Protein AF-A0A920KHP4-F1 (afdb_monomer)

pLDDT: mean 86.5, std 14.29, range [37.19, 98.56]

Mean predicted aligned error: 8.28 Å

Sequence (301 aa):
MNGINIQTLKLTQKDNQPNLQPSIKHKIFLNDKNINSEISLNAHEIKDDEDYDIQRWSGSGILEHKIDNKFIDLILSAETGLDLYAIKNRPSSDTNDNKYLDRLSLGVSVLSKKDFIFNIGKHDLLMTPKVQIVSMHSTNRKNDVPNRDSSDFRIDHANLFLINQYQGRDNIQTNQRLNFGIDNDLDTDIGSFSLFFGQSQKIGGTNQNIIDTTSNRQSDFITEIQWMISKEFNLSYNALLDHHNLEENYTSLELFGEYSNFYYNLIHRSVNKNFISDNSDREEIQFSIGKKIDNWKFKLY

Radius of gyration: 22.72 Å; Cα contacts (8 Å, |Δi|>4): 744; chains: 1; bounding box: 60×51×53 Å

Structure (mmCIF, N/CA/C/O backbone):
data_AF-A0A920KHP4-F1
#
_entry.id   AF-A0A920KHP4-F1
#
loop_
_atom_site.group_PDB
_atom_site.id
_atom_site.type_symbol
_atom_site.label_atom_id
_atom_site.label_alt_id
_atom_site.label_comp_id
_atom_site.label_asym_id
_atom_site.label_entity_id
_atom_site.label_seq_id
_atom_site.pdbx_PDB_ins_code
_atom_site.Cartn_x
_atom_site.Cartn_y
_atom_site.Cartn_z
_atom_site.occupancy
_atom_site.B_iso_or_equiv
_atom_site.auth_seq_id
_atom_site.auth_comp_id
_atom_site.auth_asym_id
_atom_site.auth_atom_id
_atom_site.pdbx_PDB_model_num
ATOM 1 N N . MET A 1 1 ? 4.207 23.821 -14.570 1.00 46.31 1 MET A N 1
ATOM 2 C CA . MET A 1 1 ? 5.618 23.479 -14.829 1.00 46.31 1 MET A CA 1
ATOM 3 C C . MET A 1 1 ? 6.339 23.807 -13.546 1.00 46.31 1 MET A C 1
ATOM 5 O O . MET A 1 1 ? 6.433 24.979 -13.211 1.00 46.31 1 MET A O 1
ATOM 9 N N . ASN A 1 2 ? 6.696 22.784 -12.777 1.00 37.19 2 ASN A N 1
ATOM 10 C CA . ASN A 1 2 ? 7.292 22.968 -11.456 1.00 37.19 2 ASN A CA 1
ATOM 11 C C . ASN A 1 2 ? 8.723 22.436 -11.509 1.00 37.19 2 ASN A C 1
ATOM 13 O O . ASN A 1 2 ? 8.977 21.436 -12.185 1.00 37.19 2 ASN A O 1
ATOM 17 N N . GLY A 1 3 ? 9.636 23.128 -10.836 1.00 41.16 3 GLY A N 1
ATOM 18 C CA . GLY A 1 3 ? 11.007 22.686 -10.637 1.00 41.16 3 GLY A CA 1
ATOM 19 C C . GLY A 1 3 ? 11.251 22.402 -9.167 1.00 41.16 3 GLY A C 1
ATOM 20 O O . GLY A 1 3 ? 10.799 23.175 -8.323 1.00 41.16 3 GLY A O 1
ATOM 21 N N . ILE A 1 4 ? 11.925 21.296 -8.866 1.00 54.28 4 ILE A N 1
ATOM 22 C CA . ILE A 1 4 ? 12.324 20.950 -7.500 1.00 54.28 4 ILE A CA 1
ATOM 23 C C . ILE A 1 4 ? 13.84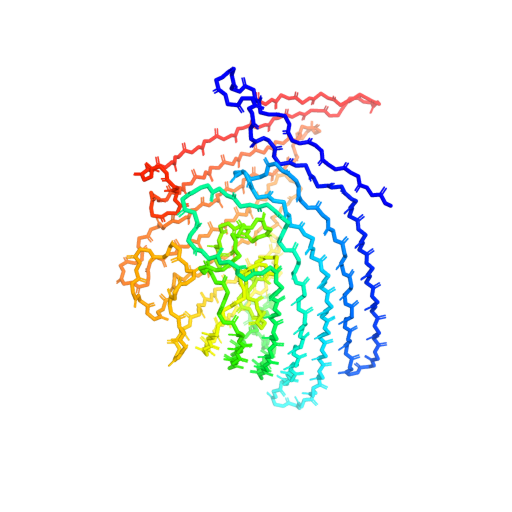0 20.795 -7.494 1.00 54.28 4 ILE A C 1
ATOM 25 O O . ILE A 1 4 ? 14.385 19.994 -8.248 1.00 54.28 4 ILE A O 1
ATOM 29 N N . ASN A 1 5 ? 14.501 21.582 -6.650 1.00 48.28 5 ASN A N 1
ATOM 30 C CA . ASN A 1 5 ? 15.924 21.466 -6.363 1.00 48.28 5 ASN A CA 1
ATOM 31 C C . ASN A 1 5 ? 16.064 20.974 -4.916 1.00 48.28 5 ASN A C 1
ATOM 33 O O . ASN A 1 5 ? 15.445 21.549 -4.015 1.00 48.28 5 ASN A O 1
ATOM 37 N N . ILE A 1 6 ? 16.814 19.892 -4.708 1.00 58.88 6 ILE A N 1
ATOM 38 C CA . ILE A 1 6 ? 17.042 19.313 -3.384 1.00 58.88 6 ILE A CA 1
ATOM 39 C C . ILE A 1 6 ? 18.440 19.711 -2.916 1.00 58.88 6 ILE A C 1
ATOM 41 O O . ILE A 1 6 ? 19.435 19.188 -3.406 1.00 58.88 6 ILE A O 1
ATOM 45 N N . GLN A 1 7 ? 18.513 20.589 -1.913 1.00 50.31 7 GLN A N 1
ATOM 46 C CA . GLN A 1 7 ? 19.776 20.946 -1.272 1.00 50.31 7 GLN A CA 1
ATOM 47 C C . GLN A 1 7 ? 19.956 20.157 0.029 1.00 50.31 7 GLN A C 1
ATOM 49 O O . GLN A 1 7 ? 19.214 20.345 0.994 1.00 50.31 7 GLN A O 1
ATOM 54 N N . THR A 1 8 ? 20.957 19.279 0.078 1.00 49.59 8 THR A N 1
ATOM 55 C CA . THR A 1 8 ? 21.304 18.539 1.298 1.00 49.59 8 THR A CA 1
ATOM 56 C C . THR A 1 8 ? 22.174 19.388 2.235 1.00 49.59 8 THR A C 1
ATOM 58 O O . THR A 1 8 ? 23.004 20.185 1.799 1.00 49.59 8 THR A O 1
ATOM 61 N N . LEU A 1 9 ? 21.994 19.217 3.552 1.00 55.94 9 LEU A N 1
ATOM 62 C CA . LEU A 1 9 ? 22.723 19.966 4.592 1.00 55.94 9 LEU A CA 1
ATOM 63 C C . LEU A 1 9 ? 24.133 19.406 4.887 1.00 55.94 9 LEU A C 1
ATOM 65 O O . LEU A 1 9 ? 24.870 19.980 5.688 1.00 55.94 9 LEU A O 1
ATOM 69 N N . LYS A 1 10 ? 24.530 18.286 4.264 1.00 50.91 10 LYS A N 1
ATOM 70 C CA . LYS A 1 10 ? 25.868 17.697 4.432 1.00 50.91 10 LYS A CA 1
ATOM 71 C C . LYS A 1 10 ? 26.894 18.476 3.604 1.00 50.91 10 LYS A C 1
ATOM 73 O O . LYS A 1 10 ? 26.872 18.447 2.378 1.00 50.91 10 LYS A O 1
ATOM 78 N N . LEU A 1 11 ? 27.836 19.124 4.291 1.00 53.06 11 LEU A N 1
ATOM 79 C CA . LEU A 1 11 ? 28.876 19.981 3.700 1.00 53.06 11 LEU A CA 1
ATOM 80 C C . LEU A 1 11 ? 29.846 19.254 2.743 1.00 53.06 11 LEU A C 1
ATOM 82 O O . LEU A 1 11 ? 30.552 19.920 1.994 1.00 53.06 11 LEU A O 1
ATOM 86 N N . THR A 1 12 ? 29.885 17.918 2.748 1.00 52.97 12 THR A N 1
ATOM 87 C CA . THR A 1 12 ? 30.839 17.091 1.985 1.00 52.97 12 THR A CA 1
ATOM 88 C C . THR A 1 12 ? 30.282 16.461 0.699 1.00 52.97 12 THR A C 1
ATOM 90 O O . THR A 1 12 ? 31.032 15.779 0.012 1.00 52.97 12 THR A O 1
ATOM 93 N N . GLN A 1 13 ? 29.004 16.667 0.348 1.00 51.94 13 GLN A N 1
ATOM 94 C CA . GLN A 1 13 ? 28.335 16.031 -0.812 1.00 51.94 13 GLN A CA 1
ATOM 95 C C . GLN A 1 13 ? 27.643 17.055 -1.730 1.00 51.94 13 GLN A C 1
ATOM 97 O O . GLN A 1 13 ? 26.504 16.864 -2.150 1.00 51.94 13 GLN A O 1
ATOM 102 N N . LYS A 1 14 ? 28.290 18.193 -1.997 1.00 50.41 14 LYS A N 1
ATOM 103 C CA . LYS A 1 14 ? 27.671 19.267 -2.789 1.00 50.41 14 LYS A CA 1
ATOM 104 C C . LYS A 1 14 ? 27.540 18.958 -4.285 1.00 50.41 14 LYS A C 1
ATOM 106 O O . LYS A 1 14 ? 26.682 19.564 -4.914 1.00 50.41 14 LYS A O 1
ATOM 111 N N . ASP A 1 15 ? 28.345 18.046 -4.828 1.00 51.97 15 ASP A N 1
ATOM 112 C CA . ASP A 1 15 ? 28.556 17.982 -6.281 1.00 51.97 15 ASP A CA 1
ATOM 113 C C . ASP A 1 15 ? 27.547 17.120 -7.065 1.00 51.97 15 ASP A C 1
ATOM 115 O O . ASP A 1 15 ? 27.462 17.286 -8.274 1.00 51.97 15 ASP A O 1
ATOM 119 N N . ASN A 1 16 ? 26.709 16.299 -6.412 1.00 59.03 16 ASN A N 1
ATOM 120 C CA . ASN A 1 16 ? 25.781 15.370 -7.094 1.00 59.03 16 ASN A CA 1
ATOM 121 C C . ASN A 1 16 ? 24.343 15.489 -6.549 1.00 59.03 16 ASN A C 1
ATOM 123 O O . ASN A 1 16 ? 23.759 14.513 -6.072 1.00 59.03 16 ASN A O 1
ATOM 127 N N . GLN A 1 17 ? 23.802 16.711 -6.505 1.00 67.62 17 GLN A N 1
ATOM 128 C CA . GLN A 1 17 ? 22.440 16.959 -6.020 1.00 67.62 17 GLN A CA 1
ATOM 129 C C . GLN A 1 17 ? 21.427 16.889 -7.174 1.00 67.62 17 GLN A C 1
ATOM 131 O O . GLN A 1 17 ? 21.503 17.718 -8.083 1.00 67.62 17 GLN A O 1
ATOM 136 N N . PRO A 1 18 ? 20.431 15.982 -7.121 1.00 73.25 18 PRO A N 1
ATOM 137 C CA . PRO A 1 18 ? 19.477 15.820 -8.204 1.00 73.25 18 PRO A CA 1
ATOM 138 C C . PRO A 1 18 ? 18.603 17.062 -8.378 1.00 73.25 18 PRO A C 1
ATOM 140 O O . PRO A 1 18 ? 18.021 17.594 -7.423 1.00 73.25 18 PRO A O 1
ATOM 143 N N . ASN A 1 19 ? 18.446 17.488 -9.627 1.00 76.38 19 ASN A N 1
ATOM 144 C CA . ASN A 1 19 ? 17.561 18.581 -10.000 1.00 76.38 19 ASN A CA 1
ATOM 145 C C . ASN A 1 19 ? 16.462 18.098 -10.956 1.00 76.38 19 ASN A C 1
ATOM 147 O O . ASN A 1 19 ? 16.749 17.680 -12.077 1.00 76.38 19 ASN A O 1
ATOM 151 N N . LEU A 1 20 ? 15.197 18.187 -10.527 1.00 78.88 20 LEU A N 1
ATOM 152 C CA . LEU A 1 20 ? 14.033 17.782 -11.320 1.00 78.88 20 LEU A CA 1
ATOM 153 C C . LEU A 1 20 ? 13.441 18.995 -12.042 1.00 78.88 20 LEU A C 1
ATOM 155 O O . LEU A 1 20 ? 12.594 19.704 -11.480 1.00 78.88 20 LEU A O 1
ATOM 159 N N . GLN A 1 21 ? 13.877 19.253 -13.277 1.00 78.62 21 GLN A N 1
ATOM 160 C CA . GLN A 1 21 ? 13.454 20.422 -14.052 1.00 78.62 21 GLN A CA 1
ATOM 161 C C . GLN A 1 21 ? 13.512 20.188 -15.571 1.00 78.62 21 GLN A C 1
ATOM 163 O O . GLN A 1 21 ? 14.606 19.993 -16.098 1.00 78.62 21 GLN A O 1
ATOM 168 N N . PRO A 1 22 ? 12.391 20.341 -16.309 1.00 81.06 22 PRO A N 1
ATOM 169 C CA . PRO A 1 22 ? 11.021 20.574 -15.831 1.00 81.06 22 PRO A CA 1
ATOM 170 C C . PRO A 1 22 ? 10.318 19.280 -15.403 1.00 81.06 22 PRO A C 1
ATOM 172 O O . PRO A 1 22 ? 10.708 18.205 -15.833 1.00 81.06 22 PRO A O 1
ATOM 175 N N . SER A 1 23 ? 9.233 19.377 -14.626 1.00 84.88 23 SER A N 1
ATOM 176 C CA . SER A 1 23 ? 8.248 18.293 -14.490 1.00 84.88 23 SER A CA 1
ATOM 177 C C . SER A 1 23 ? 6.857 18.765 -14.918 1.00 84.88 23 SER A C 1
ATOM 179 O O . SER A 1 23 ? 6.360 19.815 -14.483 1.00 84.88 23 SER A O 1
ATOM 181 N N . ILE A 1 24 ? 6.237 17.986 -15.803 1.00 88.69 24 ILE A N 1
ATOM 182 C CA . ILE A 1 24 ? 4.892 18.195 -16.335 1.00 88.69 24 ILE A CA 1
ATOM 183 C C . ILE A 1 24 ? 4.104 16.915 -16.087 1.00 88.69 24 ILE A C 1
ATOM 185 O O . ILE A 1 24 ? 4.503 15.848 -16.539 1.00 88.69 24 ILE A O 1
ATOM 189 N N . LYS A 1 25 ? 2.977 17.026 -15.384 1.00 91.00 25 LYS A N 1
ATOM 190 C CA . LYS A 1 25 ? 2.073 15.909 -15.100 1.00 91.00 25 LYS A CA 1
ATOM 191 C C . LYS A 1 25 ? 0.660 16.283 -15.519 1.00 91.00 25 LYS A C 1
ATOM 193 O O . LYS A 1 25 ? 0.214 17.399 -15.254 1.00 91.00 25 LYS A O 1
ATOM 198 N N . HIS A 1 26 ? -0.037 15.349 -16.145 1.00 93.88 26 HIS A N 1
ATOM 199 C CA . HIS A 1 26 ? -1.437 15.478 -16.515 1.00 93.88 26 HIS A CA 1
ATOM 200 C C . HIS A 1 26 ? -2.166 14.175 -16.195 1.00 93.88 26 HIS A C 1
ATOM 202 O O . HIS A 1 26 ? -1.643 13.095 -16.461 1.00 93.88 26 HIS A O 1
ATOM 208 N N . LYS A 1 27 ? -3.359 14.285 -15.612 1.00 94.75 27 LYS A N 1
ATOM 209 C CA . LYS A 1 27 ? -4.214 13.149 -15.279 1.00 94.75 27 LYS A CA 1
ATOM 210 C C . LYS A 1 27 ? -5.626 13.404 -15.775 1.00 94.75 27 LYS A C 1
ATOM 212 O O . LYS A 1 27 ? -6.145 14.505 -15.598 1.00 94.75 27 LYS A O 1
ATOM 217 N N . ILE A 1 28 ? -6.228 12.382 -16.362 1.00 95.38 28 ILE A N 1
ATOM 218 C CA . ILE A 1 28 ? -7.607 12.380 -16.840 1.00 95.38 28 ILE A CA 1
ATOM 219 C C . ILE A 1 28 ? -8.322 11.235 -16.138 1.00 95.38 28 ILE A C 1
ATOM 221 O O . ILE A 1 28 ? -7.821 10.114 -16.132 1.00 95.38 28 ILE A O 1
ATOM 225 N N . PHE A 1 29 ? -9.494 11.525 -15.584 1.00 95.44 29 PHE A N 1
ATOM 226 C CA . PHE A 1 29 ? -10.375 10.539 -14.972 1.00 95.44 29 PHE A CA 1
ATOM 227 C C . PHE A 1 29 ? -11.675 10.498 -15.763 1.00 95.44 29 PHE A C 1
ATOM 229 O O . PHE A 1 29 ? -12.286 11.543 -15.998 1.00 95.44 29 PHE A O 1
ATOM 236 N N . LEU A 1 30 ? -12.091 9.305 -16.172 1.00 94.19 30 LEU A N 1
ATOM 237 C CA . LEU A 1 30 ? -13.382 9.075 -16.806 1.00 94.19 30 LEU A CA 1
ATOM 238 C C . LEU A 1 30 ? -14.115 8.028 -15.978 1.00 94.19 30 LEU A C 1
ATOM 240 O O . LEU A 1 30 ? -13.672 6.883 -15.894 1.00 94.19 30 LEU A O 1
ATOM 244 N N . ASN A 1 31 ? -15.230 8.437 -15.385 1.00 93.25 31 ASN A N 1
ATOM 245 C CA . ASN A 1 31 ? -16.051 7.579 -14.547 1.00 93.25 31 ASN A CA 1
ATOM 246 C C . ASN A 1 31 ? -17.432 7.448 -15.185 1.00 93.25 31 ASN A C 1
ATOM 248 O O . ASN A 1 31 ? -18.098 8.447 -15.461 1.00 93.25 31 ASN A O 1
ATOM 252 N N . ASP A 1 32 ? -17.848 6.209 -15.385 1.00 91.75 32 ASP A N 1
ATOM 253 C CA . ASP A 1 32 ? -19.193 5.797 -15.763 1.00 91.75 32 ASP A CA 1
ATOM 254 C C . ASP A 1 32 ? -19.722 4.825 -14.692 1.00 91.75 32 ASP A C 1
ATOM 256 O O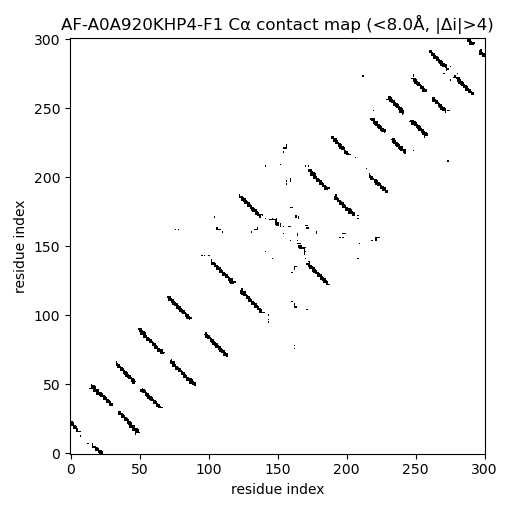 . ASP A 1 32 ? -19.001 4.436 -13.773 1.00 91.75 32 ASP A O 1
ATOM 260 N N . LYS A 1 33 ? -20.989 4.418 -14.784 1.00 89.81 33 LYS A N 1
ATOM 261 C CA . LYS A 1 33 ? -21.690 3.642 -13.752 1.00 89.81 33 LYS A CA 1
ATOM 262 C C . LYS A 1 33 ? -20.900 2.418 -13.269 1.00 89.81 33 LYS A C 1
ATOM 264 O O . LYS A 1 33 ? -20.795 2.196 -12.067 1.00 89.81 33 LYS A O 1
ATOM 269 N N . ASN A 1 34 ? -20.341 1.657 -14.209 1.00 93.12 34 ASN A N 1
ATOM 270 C CA . ASN A 1 34 ? -19.617 0.418 -13.926 1.00 93.12 34 ASN A CA 1
ATOM 271 C C . ASN A 1 34 ? -18.152 0.472 -14.368 1.00 93.12 34 ASN A C 1
ATOM 273 O O . ASN A 1 34 ? -17.423 -0.484 -14.128 1.00 93.12 34 ASN A O 1
ATOM 277 N N . ILE A 1 35 ? -17.721 1.539 -15.042 1.00 95.00 35 ILE A N 1
ATOM 278 C CA . ILE A 1 35 ? -16.386 1.628 -15.634 1.00 95.00 35 ILE A CA 1
ATOM 279 C C . ILE A 1 35 ? -15.691 2.872 -15.107 1.00 95.00 35 ILE A C 1
ATOM 281 O O . ILE A 1 35 ? -16.182 3.979 -15.293 1.00 95.00 35 ILE A O 1
ATOM 285 N N . ASN A 1 36 ? -14.520 2.686 -14.514 1.00 96.31 36 ASN A N 1
ATOM 286 C CA . ASN A 1 36 ? -13.622 3.774 -14.160 1.00 96.31 36 ASN A CA 1
ATOM 287 C C . ASN A 1 36 ? -12.369 3.671 -15.019 1.00 96.31 36 ASN A C 1
ATOM 289 O O . ASN A 1 36 ? -11.866 2.576 -15.264 1.00 96.31 36 ASN A O 1
ATOM 293 N N . SER A 1 37 ? -11.833 4.800 -15.458 1.00 96.50 37 SER A N 1
ATOM 294 C CA . SER A 1 37 ? -10.521 4.826 -16.091 1.00 96.50 37 SER A CA 1
ATOM 295 C C . SER A 1 37 ? -9.721 6.053 -15.697 1.00 96.50 37 SER A C 1
ATOM 297 O O . SER A 1 37 ? -10.257 7.151 -15.536 1.00 96.50 37 SER A O 1
ATOM 299 N N . GLU A 1 38 ? -8.418 5.849 -15.560 1.00 96.81 38 GLU A N 1
ATOM 300 C CA . GLU A 1 38 ? -7.437 6.891 -15.298 1.00 96.81 38 GLU A CA 1
ATOM 301 C C . GLU A 1 38 ? -6.374 6.847 -16.391 1.00 96.81 38 GLU A C 1
ATOM 303 O O . GLU A 1 38 ? -5.789 5.799 -16.653 1.00 96.81 38 GLU A O 1
ATOM 308 N N . ILE A 1 39 ? -6.087 7.993 -17.005 1.00 96.38 39 ILE A N 1
ATOM 309 C CA . ILE A 1 39 ? -4.952 8.164 -17.911 1.00 96.38 39 ILE A CA 1
ATOM 310 C C . ILE A 1 39 ? -4.002 9.172 -17.282 1.00 96.38 39 ILE A C 1
ATOM 312 O O . ILE A 1 39 ? -4.396 10.290 -16.954 1.00 96.38 39 ILE A O 1
ATOM 316 N N . SER A 1 40 ? -2.740 8.787 -17.141 1.00 95.69 40 SER A N 1
ATOM 317 C CA . SER A 1 40 ? -1.673 9.615 -16.591 1.00 95.69 40 SER A CA 1
ATOM 318 C C . SER A 1 40 ? -0.581 9.829 -17.632 1.00 95.69 40 SER A C 1
ATOM 320 O O . SER A 1 40 ? -0.073 8.878 -18.220 1.00 95.69 40 SER A O 1
ATOM 322 N N . LEU A 1 41 ? -0.183 11.083 -17.825 1.00 95.00 41 LEU A N 1
ATOM 323 C CA . LEU A 1 41 ? 0.963 11.482 -18.636 1.00 95.00 41 LEU A CA 1
ATOM 324 C C . LEU A 1 41 ? 1.937 12.265 -17.756 1.00 95.00 41 LEU A C 1
ATOM 326 O O . LEU A 1 41 ? 1.537 13.160 -17.009 1.00 95.00 41 LEU A O 1
ATOM 330 N N . ASN A 1 42 ? 3.220 11.942 -17.838 1.00 93.62 42 ASN A N 1
ATOM 331 C CA . ASN A 1 42 ? 4.278 12.620 -17.103 1.00 93.62 42 ASN A CA 1
ATOM 332 C C . ASN A 1 42 ? 5.502 12.783 -18.006 1.00 93.62 42 ASN A C 1
ATOM 334 O O . ASN A 1 42 ? 5.935 11.825 -18.633 1.00 93.62 42 ASN A O 1
ATOM 338 N N . ALA A 1 43 ? 6.074 13.977 -18.048 1.00 92.44 43 ALA A N 1
ATOM 339 C CA . ALA A 1 43 ? 7.350 14.238 -18.692 1.00 92.44 43 ALA A CA 1
ATOM 340 C C . ALA A 1 43 ? 8.242 14.993 -17.712 1.00 92.44 43 ALA A C 1
ATOM 342 O O . ALA A 1 43 ? 7.811 15.994 -17.126 1.00 92.44 43 ALA A O 1
ATOM 343 N N . HIS A 1 44 ? 9.471 14.521 -17.522 1.00 90.12 44 HIS A N 1
ATOM 344 C CA . HIS A 1 44 ? 10.438 15.237 -16.708 1.00 90.12 44 HIS A CA 1
ATOM 345 C C . HIS A 1 44 ? 11.891 15.005 -17.115 1.00 90.12 44 HIS A C 1
ATOM 347 O O . HIS A 1 44 ? 12.210 14.073 -17.850 1.00 90.12 44 HIS A O 1
ATOM 353 N N . GLU A 1 45 ? 12.763 15.870 -16.609 1.00 88.69 45 GLU A N 1
ATOM 354 C CA . GLU A 1 45 ? 14.214 15.738 -16.695 1.00 88.69 45 GLU A CA 1
ATOM 355 C C . GLU A 1 45 ? 14.809 15.782 -15.288 1.00 88.69 45 GLU A C 1
ATOM 357 O O . GLU A 1 45 ? 14.453 16.652 -14.491 1.00 88.69 45 GLU A O 1
ATOM 362 N N . ILE A 1 46 ? 15.684 14.823 -15.000 1.00 86.06 46 ILE A N 1
ATOM 363 C CA . ILE A 1 46 ? 16.520 14.754 -13.804 1.00 86.06 46 ILE A CA 1
ATOM 364 C C . ILE A 1 46 ? 17.951 15.036 -14.251 1.00 86.06 46 ILE A C 1
ATOM 366 O O . ILE A 1 46 ? 18.406 14.451 -15.236 1.00 86.06 46 ILE A O 1
ATOM 370 N N . LYS A 1 47 ? 18.632 15.938 -13.547 1.00 85.44 47 LYS A N 1
ATOM 371 C CA . LYS A 1 47 ? 20.040 16.275 -13.781 1.00 85.44 47 LYS A CA 1
ATOM 372 C C . LYS A 1 47 ? 20.889 16.083 -12.540 1.00 85.44 47 LYS A C 1
ATOM 374 O O . LYS A 1 47 ? 20.364 16.266 -11.440 1.00 85.44 47 LYS A O 1
ATOM 379 N N . ASP A 1 48 ? 22.174 15.815 -12.754 1.00 80.81 48 ASP A N 1
ATOM 380 C CA . ASP A 1 48 ? 23.224 15.739 -11.729 1.00 80.81 48 ASP A CA 1
ATOM 381 C C . ASP A 1 48 ? 22.902 14.746 -10.592 1.00 80.81 48 ASP A C 1
ATOM 383 O O . ASP A 1 48 ? 23.250 14.946 -9.427 1.00 80.81 48 ASP A O 1
ATOM 387 N N . ASP A 1 49 ? 22.212 13.655 -10.929 1.00 77.94 49 ASP A N 1
ATOM 388 C CA . ASP A 1 49 ? 21.729 12.664 -9.971 1.00 77.94 49 ASP A CA 1
ATOM 389 C C . ASP A 1 49 ? 22.634 11.430 -9.939 1.00 77.94 49 ASP A C 1
ATOM 391 O O . ASP A 1 49 ? 22.442 10.476 -10.699 1.00 77.94 49 ASP A O 1
ATOM 395 N N . GLU A 1 50 ? 23.654 11.466 -9.079 1.00 79.25 50 GLU A N 1
ATOM 396 C CA . GLU A 1 50 ? 24.769 10.503 -9.095 1.00 79.25 50 GLU A CA 1
ATOM 397 C C . GLU A 1 50 ? 25.430 10.421 -10.489 1.00 79.25 50 GLU A C 1
ATOM 399 O O . GLU A 1 50 ? 25.663 9.338 -11.020 1.00 79.25 50 GLU A O 1
ATOM 404 N N . ASP A 1 51 ? 25.688 11.587 -11.092 1.00 82.25 51 ASP A N 1
ATOM 405 C CA . ASP A 1 51 ? 26.243 11.777 -12.445 1.00 82.25 51 ASP A CA 1
ATOM 406 C C . ASP A 1 51 ? 25.316 11.362 -13.609 1.00 82.25 51 ASP A C 1
ATOM 408 O O . ASP A 1 51 ? 25.725 11.394 -14.776 1.00 82.25 51 ASP A O 1
ATOM 412 N N . TYR A 1 52 ? 24.062 10.992 -13.327 1.00 85.69 52 TYR A N 1
ATOM 413 C CA . TYR A 1 52 ? 23.069 10.723 -14.365 1.00 85.69 52 TYR A CA 1
ATOM 414 C C . TYR A 1 52 ? 22.294 11.982 -14.766 1.00 85.69 52 TYR A C 1
ATOM 416 O O . TYR A 1 52 ? 21.734 12.683 -13.922 1.00 85.69 52 TYR A O 1
ATOM 424 N N . ASP A 1 53 ? 22.153 12.168 -16.083 1.00 89.12 53 ASP A N 1
ATOM 425 C CA . ASP A 1 53 ? 21.198 13.105 -16.682 1.00 89.12 53 ASP A CA 1
ATOM 426 C C . ASP A 1 53 ? 20.179 12.329 -17.517 1.00 89.12 53 AS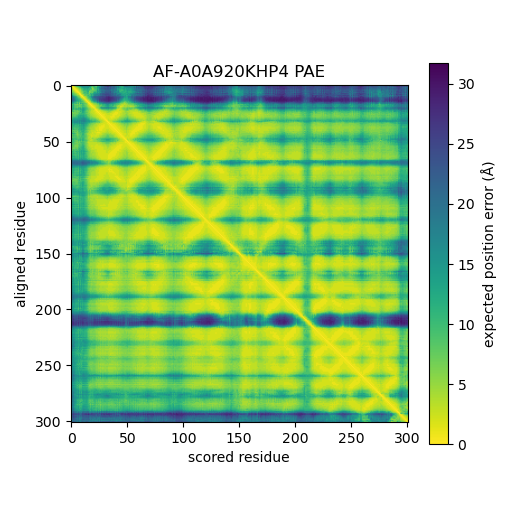P A C 1
ATOM 428 O O . ASP A 1 53 ? 20.517 11.748 -18.556 1.00 89.12 53 ASP A O 1
ATOM 432 N N . ILE A 1 54 ? 18.921 12.329 -17.079 1.00 89.81 54 ILE A N 1
ATOM 433 C CA . ILE A 1 54 ? 17.868 11.472 -17.626 1.00 89.81 54 ILE A CA 1
ATOM 434 C C . ILE A 1 54 ? 16.644 12.308 -17.970 1.00 89.81 54 ILE A C 1
ATOM 436 O O . ILE A 1 54 ? 16.094 13.021 -17.135 1.00 89.81 54 ILE A O 1
ATOM 440 N N . GLN A 1 55 ? 16.160 12.167 -19.199 1.00 92.50 55 GLN A N 1
ATOM 441 C CA . GLN A 1 55 ? 14.828 12.619 -19.587 1.00 92.50 55 GLN A CA 1
ATOM 442 C C . GLN A 1 55 ? 13.888 11.423 -19.669 1.00 92.50 55 GLN A C 1
ATOM 444 O O . GLN A 1 55 ? 14.223 10.421 -20.302 1.00 92.50 55 GLN A O 1
ATOM 449 N N . ARG A 1 56 ? 12.700 11.542 -19.072 1.00 92.25 56 ARG A N 1
ATOM 450 C CA . ARG A 1 56 ? 11.680 10.495 -19.088 1.00 92.25 56 ARG A CA 1
ATOM 451 C C . ARG A 1 56 ? 10.332 11.033 -19.537 1.00 92.25 56 ARG A C 1
ATOM 453 O O . ARG A 1 56 ? 9.830 12.016 -18.994 1.00 92.25 56 ARG A O 1
ATOM 460 N N . TRP A 1 57 ? 9.729 10.328 -20.485 1.00 94.56 57 TRP A N 1
ATOM 461 C CA . TRP A 1 57 ? 8.335 10.483 -20.882 1.00 94.56 57 TRP A CA 1
ATOM 462 C C . TRP A 1 57 ? 7.582 9.218 -20.499 1.00 94.56 57 TRP A C 1
ATOM 464 O O . TRP A 1 57 ? 7.940 8.130 -20.928 1.00 94.56 57 TRP A O 1
ATOM 474 N N . SER A 1 58 ? 6.539 9.365 -19.700 1.00 94.88 58 SER A N 1
ATOM 475 C CA . SER A 1 58 ? 5.734 8.276 -19.168 1.00 94.88 58 SER A CA 1
ATOM 476 C C . SER A 1 58 ? 4.277 8.496 -19.537 1.00 94.88 58 SER A C 1
ATOM 478 O O . SER A 1 58 ? 3.722 9.565 -19.276 1.00 94.88 58 SER A O 1
ATOM 480 N N . GLY A 1 59 ? 3.641 7.470 -20.085 1.00 96.00 59 GLY A N 1
ATOM 481 C CA . GLY A 1 59 ? 2.195 7.394 -20.227 1.00 96.00 59 GLY A CA 1
ATOM 482 C C . GLY A 1 59 ? 1.673 6.112 -19.600 1.00 96.00 59 GLY A C 1
ATOM 483 O O . GLY A 1 59 ? 2.281 5.059 -19.766 1.00 96.00 59 GLY A O 1
ATOM 484 N N . SER A 1 60 ? 0.557 6.182 -18.884 1.00 96.19 60 SER A N 1
ATOM 485 C CA . SER A 1 60 ? -0.112 5.003 -18.339 1.00 96.19 60 SER A CA 1
ATOM 486 C C . SER A 1 60 ? -1.625 5.154 -18.355 1.00 96.19 60 SER A C 1
ATOM 488 O O . SER A 1 60 ? -2.147 6.262 -18.256 1.00 96.19 60 SER A O 1
ATOM 490 N N . GLY A 1 61 ? -2.322 4.032 -18.478 1.00 96.88 61 GLY A N 1
ATOM 491 C CA . GLY A 1 61 ? -3.772 3.943 -18.436 1.00 96.88 61 GLY A CA 1
ATOM 492 C C . GLY A 1 61 ? -4.194 2.798 -17.531 1.00 96.88 61 GLY A C 1
ATOM 493 O O . GLY A 1 61 ? -3.622 1.713 -17.619 1.00 96.88 61 GLY A O 1
ATOM 494 N N . ILE A 1 62 ? -5.188 3.039 -16.686 1.00 96.94 62 ILE A N 1
ATOM 495 C CA . ILE A 1 62 ? -5.858 2.022 -15.881 1.00 96.94 62 ILE A CA 1
ATOM 496 C C . ILE A 1 62 ? -7.332 2.042 -16.263 1.00 96.94 62 ILE A C 1
ATOM 498 O O . ILE A 1 62 ? -7.930 3.110 -16.381 1.00 96.94 62 ILE A O 1
ATOM 502 N N . LEU A 1 63 ? -7.903 0.863 -16.471 1.00 97.81 63 LEU A N 1
ATOM 503 C CA . LEU A 1 63 ? -9.320 0.636 -16.708 1.00 97.81 63 LEU A CA 1
ATOM 504 C C . LEU A 1 63 ? -9.822 -0.350 -15.659 1.00 97.81 63 LEU A C 1
ATOM 506 O O . LEU A 1 63 ? -9.238 -1.417 -15.509 1.00 97.81 63 LEU A O 1
ATOM 510 N N . GLU A 1 64 ? -10.919 -0.026 -14.989 1.00 97.81 64 GLU A N 1
ATOM 511 C CA . GLU A 1 64 ? -11.607 -0.902 -14.046 1.00 97.81 64 GLU A CA 1
ATOM 512 C C . GLU A 1 64 ? -13.058 -1.078 -14.479 1.00 97.81 64 GLU A C 1
ATOM 514 O O . GLU A 1 64 ? -13.755 -0.099 -14.738 1.00 97.81 64 GLU A O 1
ATOM 519 N N . HIS A 1 65 ? -13.531 -2.318 -14.524 1.00 97.50 65 HIS A N 1
ATOM 520 C CA . HIS A 1 65 ? -14.916 -2.658 -14.809 1.00 97.50 65 HIS A CA 1
ATOM 521 C C . HIS A 1 65 ? -15.509 -3.446 -13.642 1.00 97.50 65 HIS A C 1
ATOM 523 O O . HIS A 1 65 ? -15.032 -4.528 -13.295 1.00 97.50 65 HIS A O 1
ATOM 529 N N . LYS A 1 66 ? -16.560 -2.890 -13.044 1.00 96.44 66 LYS A N 1
ATOM 530 C CA . LYS A 1 66 ? -17.308 -3.463 -11.927 1.00 96.44 66 LYS A CA 1
ATOM 531 C C . LYS A 1 66 ? -18.479 -4.281 -12.451 1.00 96.44 66 LYS A C 1
ATOM 533 O O . LYS A 1 66 ? -19.294 -3.801 -13.240 1.00 96.44 66 LYS A O 1
ATOM 538 N N . ILE A 1 67 ? -18.551 -5.524 -12.001 1.00 95.06 67 ILE A N 1
ATOM 539 C CA . ILE A 1 67 ? -19.617 -6.466 -12.312 1.00 95.06 67 ILE A CA 1
ATOM 540 C C . ILE A 1 67 ? -20.276 -6.838 -10.990 1.00 95.06 67 ILE A C 1
ATOM 542 O O . ILE A 1 67 ? -19.789 -7.699 -10.253 1.00 95.06 67 ILE A O 1
ATOM 546 N N . ASP A 1 68 ? -21.396 -6.181 -10.714 1.00 86.69 68 ASP A N 1
ATOM 547 C CA . ASP A 1 68 ? -22.180 -6.418 -9.508 1.00 86.69 68 ASP A CA 1
ATOM 548 C C . ASP A 1 68 ? -23.084 -7.639 -9.726 1.00 86.69 68 ASP A C 1
ATOM 550 O O . ASP A 1 68 ? -23.980 -7.625 -10.577 1.00 86.69 68 ASP A O 1
ATOM 554 N N . ASN A 1 69 ? -22.875 -8.707 -8.951 1.00 83.31 69 ASN A N 1
ATOM 555 C CA . ASN A 1 69 ? -23.759 -9.872 -8.929 1.00 83.31 69 ASN A CA 1
ATOM 556 C C . ASN A 1 69 ? -24.296 -10.102 -7.514 1.00 83.31 69 ASN A C 1
ATOM 558 O O . ASN A 1 69 ? -23.631 -9.857 -6.514 1.00 83.31 69 ASN A O 1
ATOM 562 N N . LYS A 1 70 ? -25.495 -10.691 -7.403 1.00 80.88 70 LYS A N 1
ATOM 563 C CA . LYS A 1 70 ? -26.144 -10.945 -6.099 1.00 80.88 70 LYS A CA 1
ATOM 564 C C . LYS A 1 70 ? -25.274 -11.740 -5.113 1.00 80.88 70 LYS A C 1
ATOM 566 O O . LYS A 1 70 ? -25.402 -11.558 -3.903 1.00 80.88 70 LYS A O 1
ATOM 571 N N . PHE A 1 71 ? -24.403 -12.609 -5.623 1.00 82.38 71 PHE A N 1
ATOM 572 C CA . PHE A 1 71 ? -23.565 -13.496 -4.817 1.00 82.38 71 PHE A CA 1
ATOM 573 C C . PHE A 1 71 ? -22.174 -12.923 -4.530 1.00 82.38 71 PHE A C 1
ATOM 575 O O . PHE A 1 71 ? -21.685 -13.103 -3.419 1.00 82.38 71 PHE A O 1
ATOM 582 N N . ILE A 1 72 ? -21.556 -12.234 -5.492 1.00 90.56 72 ILE A N 1
ATOM 583 C CA . ILE A 1 72 ? -20.175 -11.754 -5.394 1.00 90.56 72 ILE A CA 1
ATOM 584 C C . ILE A 1 72 ? -19.958 -10.563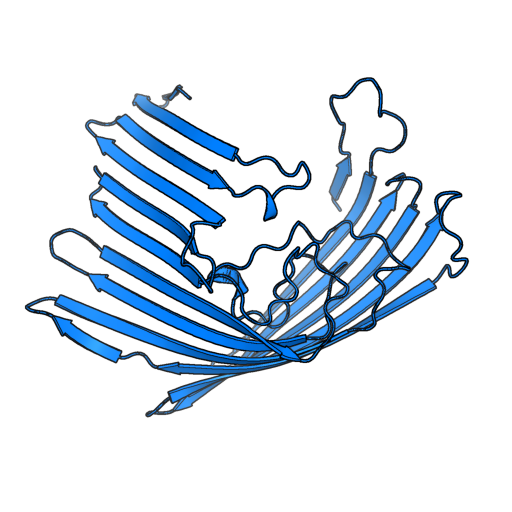 -6.326 1.00 90.56 72 ILE A C 1
ATOM 586 O O . ILE A 1 72 ? -20.435 -10.593 -7.461 1.00 90.56 72 ILE A O 1
ATOM 590 N N . ASP A 1 73 ? -19.231 -9.550 -5.872 1.00 94.81 73 ASP A N 1
ATOM 591 C CA . ASP A 1 73 ? -18.871 -8.412 -6.712 1.00 94.81 73 ASP A CA 1
ATOM 592 C C . ASP A 1 73 ? -17.496 -8.667 -7.320 1.00 94.81 73 ASP A C 1
ATOM 594 O O . ASP A 1 73 ? -16.542 -9.015 -6.614 1.00 94.81 73 ASP A O 1
ATOM 598 N N . LEU A 1 74 ? -17.395 -8.510 -8.638 1.00 97.00 74 LEU A N 1
ATOM 599 C CA . LEU A 1 74 ? -16.148 -8.689 -9.373 1.00 97.00 74 LEU A CA 1
ATOM 600 C C . LEU A 1 74 ? -15.669 -7.350 -9.924 1.00 97.00 74 LEU A C 1
ATOM 602 O O . LEU A 1 74 ? -16.437 -6.598 -10.520 1.00 97.00 74 LEU A O 1
ATOM 606 N N . ILE A 1 75 ? -14.380 -7.078 -9.771 1.00 97.44 75 ILE A N 1
ATOM 607 C CA . ILE A 1 75 ? -13.697 -5.932 -10.362 1.00 97.44 75 ILE A CA 1
ATOM 608 C C . ILE A 1 75 ? -12.623 -6.478 -11.295 1.00 97.44 75 ILE A C 1
ATOM 610 O O . ILE A 1 75 ? -11.693 -7.162 -10.862 1.00 97.44 75 ILE A O 1
ATOM 614 N N . LEU A 1 76 ? -12.785 -6.205 -12.586 1.00 98.19 76 LEU A N 1
ATOM 615 C CA . LEU A 1 76 ? -11.803 -6.520 -13.616 1.00 98.19 76 LEU A CA 1
ATOM 616 C C . LEU A 1 76 ? -10.981 -5.266 -13.879 1.00 98.19 76 LEU A C 1
ATOM 618 O O . LEU A 1 76 ? -11.550 -4.264 -14.310 1.00 98.19 76 LEU A O 1
ATOM 622 N N . SER A 1 77 ? -9.670 -5.324 -13.670 1.00 98.19 77 SER A N 1
ATOM 623 C CA . SER A 1 77 ? -8.795 -4.179 -13.921 1.00 98.19 77 SER A CA 1
ATOM 624 C C . SER A 1 77 ? -7.728 -4.517 -14.956 1.00 98.19 77 SER A C 1
ATOM 626 O O . SER A 1 77 ? -7.196 -5.628 -14.983 1.00 98.19 77 SER A O 1
ATOM 628 N N . ALA A 1 78 ? -7.407 -3.554 -15.813 1.00 98.19 78 ALA A N 1
ATOM 629 C CA . ALA A 1 78 ? -6.317 -3.624 -16.774 1.00 98.19 78 ALA A CA 1
ATOM 630 C C . ALA A 1 78 ? -5.475 -2.350 -16.679 1.00 98.19 78 ALA A C 1
ATOM 632 O O . ALA A 1 78 ? -6.008 -1.244 -16.714 1.00 98.19 78 ALA A O 1
ATOM 633 N N . GLU A 1 79 ? -4.162 -2.510 -16.577 1.00 97.31 79 GLU A N 1
ATOM 634 C CA . GLU A 1 79 ? -3.183 -1.430 -16.554 1.00 97.31 79 GLU A CA 1
ATOM 635 C C . GLU A 1 79 ? -2.245 -1.577 -17.751 1.00 97.31 79 GLU A C 1
ATOM 637 O O . GLU A 1 79 ? -1.757 -2.664 -18.061 1.00 97.31 79 GLU A O 1
ATOM 642 N N . THR A 1 80 ? -1.960 -0.471 -18.423 1.00 97.19 80 THR A N 1
ATOM 643 C CA . THR A 1 80 ? -0.919 -0.396 -19.443 1.00 97.19 80 THR A CA 1
ATOM 644 C C . THR A 1 80 ? -0.066 0.835 -19.213 1.00 97.19 80 THR A C 1
ATOM 646 O O . THR A 1 80 ? -0.542 1.860 -18.729 1.00 97.19 80 THR A O 1
ATOM 649 N N . GLY A 1 81 ? 1.196 0.776 -19.610 1.00 96.44 81 GLY A N 1
ATOM 650 C CA . GLY A 1 81 ? 2.072 1.930 -19.558 1.00 96.44 81 GLY A CA 1
ATOM 651 C C . GLY A 1 81 ? 3.281 1.800 -20.461 1.00 96.44 81 GLY A C 1
ATOM 652 O O . GLY A 1 81 ? 3.718 0.699 -20.790 1.00 96.44 81 GLY A O 1
ATOM 653 N N . LEU A 1 82 ? 3.791 2.951 -20.871 1.00 96.06 82 LEU A N 1
ATOM 654 C CA . LEU A 1 82 ? 4.977 3.100 -21.689 1.00 96.06 82 LEU A CA 1
ATOM 655 C C . LEU A 1 82 ? 5.837 4.204 -21.087 1.00 96.06 82 LEU A C 1
ATOM 657 O O . LEU A 1 82 ? 5.373 5.329 -20.902 1.00 96.06 82 LEU A O 1
ATOM 661 N N . ASP A 1 83 ? 7.090 3.879 -20.808 1.00 94.81 83 ASP A N 1
ATOM 662 C CA . ASP A 1 83 ? 8.096 4.839 -20.380 1.00 94.81 83 ASP A CA 1
ATOM 663 C C . ASP A 1 83 ? 9.217 4.888 -21.416 1.00 94.81 83 ASP A C 1
ATOM 665 O O . ASP A 1 83 ? 9.744 3.850 -21.801 1.00 94.81 83 ASP A O 1
ATOM 669 N N . LEU A 1 84 ? 9.571 6.085 -21.870 1.00 94.88 84 LEU A N 1
ATOM 670 C CA . LEU A 1 84 ? 10.646 6.348 -22.819 1.00 94.88 84 LEU A CA 1
ATOM 671 C C . LEU A 1 84 ? 11.712 7.186 -22.121 1.00 94.88 84 LEU A C 1
ATOM 673 O O . LEU A 1 84 ? 11.418 8.261 -21.593 1.00 94.88 84 LEU A O 1
ATOM 677 N N . TYR A 1 85 ? 12.941 6.693 -22.141 1.00 92.88 85 TYR A N 1
ATOM 678 C CA . TYR A 1 85 ? 14.092 7.278 -21.477 1.00 92.88 85 TYR A CA 1
ATOM 679 C C . TYR A 1 85 ? 15.116 7.742 -22.508 1.00 92.88 85 TYR A C 1
ATOM 681 O O . TYR A 1 85 ? 15.436 7.014 -23.449 1.00 92.88 85 TYR A O 1
ATOM 689 N N . ALA A 1 86 ? 15.669 8.930 -22.287 1.00 93.81 86 ALA A N 1
ATOM 690 C CA . ALA A 1 86 ? 16.871 9.407 -22.953 1.00 93.81 86 ALA A CA 1
ATOM 691 C C . ALA A 1 86 ? 17.923 9.730 -21.888 1.00 93.81 86 ALA A C 1
ATOM 693 O O . ALA A 1 86 ? 17.753 10.664 -21.102 1.00 93.81 86 ALA A O 1
ATOM 694 N N . ILE A 1 87 ? 18.995 8.941 -21.864 1.00 90.38 87 ILE A N 1
ATOM 695 C CA . ILE A 1 87 ? 20.110 9.079 -20.929 1.00 90.38 87 ILE A CA 1
ATOM 696 C C . ILE A 1 87 ? 21.213 9.861 -21.638 1.00 90.38 87 ILE A C 1
ATOM 698 O O . ILE A 1 87 ? 21.783 9.404 -22.633 1.00 90.38 87 ILE A O 1
ATOM 702 N N . LYS A 1 88 ? 21.470 11.077 -21.153 1.00 88.56 88 LYS A N 1
ATOM 703 C CA . LYS A 1 88 ? 22.450 12.000 -21.737 1.00 88.56 88 LYS A CA 1
ATOM 704 C C . LYS A 1 88 ? 23.835 11.790 -21.140 1.00 88.56 88 LYS A C 1
ATOM 706 O O . LYS A 1 88 ? 24.793 11.705 -21.904 1.00 88.56 88 LYS A O 1
ATOM 711 N N . ASN A 1 89 ? 23.900 11.665 -19.815 1.00 88.12 89 ASN A N 1
ATOM 712 C CA . ASN A 1 89 ? 25.124 11.468 -19.041 1.00 88.12 89 ASN A CA 1
ATOM 713 C C . ASN A 1 89 ? 24.973 10.276 -18.087 1.00 88.12 89 ASN A C 1
ATOM 715 O O . ASN A 1 89 ? 23.859 9.953 -17.665 1.00 88.12 89 ASN A O 1
ATOM 719 N N . ARG A 1 90 ? 26.104 9.624 -17.799 1.00 86.06 90 ARG A N 1
ATOM 720 C CA . ARG A 1 90 ? 26.249 8.463 -16.915 1.00 86.06 90 ARG A CA 1
ATOM 721 C C . ARG A 1 90 ? 27.549 8.580 -16.111 1.00 86.06 90 ARG A C 1
ATOM 723 O O . ARG A 1 90 ? 28.522 9.120 -16.651 1.00 86.06 90 ARG A O 1
ATOM 730 N N . PRO A 1 91 ? 27.615 8.015 -14.894 1.00 85.62 91 PRO A N 1
ATOM 731 C CA . PRO A 1 91 ? 28.861 7.883 -14.151 1.00 85.62 91 PRO A CA 1
ATOM 732 C C . PRO A 1 91 ? 29.839 6.960 -14.882 1.00 85.62 91 PRO A C 1
ATOM 734 O O . PRO A 1 91 ? 29.451 6.037 -15.595 1.00 85.62 91 PRO A O 1
ATOM 737 N N . SER A 1 92 ? 31.134 7.157 -14.640 1.00 83.00 92 SER A N 1
ATOM 738 C CA . SER A 1 92 ? 32.207 6.341 -15.232 1.00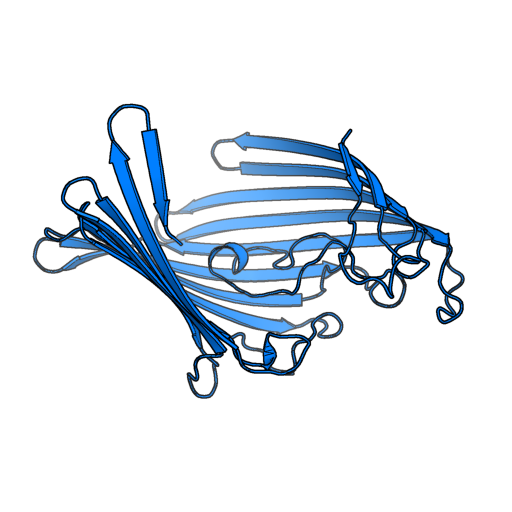 83.00 92 SER A CA 1
ATOM 739 C C . SER A 1 92 ? 32.189 4.866 -14.803 1.00 83.00 92 SER A C 1
ATOM 741 O O . SER A 1 92 ? 32.860 4.039 -15.419 1.00 83.00 92 SER A O 1
ATOM 743 N N . SER A 1 93 ? 31.434 4.535 -13.753 1.00 82.81 93 SER A N 1
ATOM 744 C CA . SER A 1 93 ? 31.197 3.171 -13.282 1.00 82.81 93 SER A CA 1
ATOM 745 C C . SER A 1 93 ? 30.122 2.423 -14.079 1.00 82.81 93 SER A C 1
ATOM 747 O O . SER A 1 93 ? 30.086 1.193 -14.013 1.00 82.81 93 SER A O 1
ATOM 749 N N . ASP A 1 94 ? 29.263 3.126 -14.827 1.00 81.25 94 ASP A N 1
ATOM 750 C CA . ASP A 1 94 ? 28.265 2.507 -15.698 1.00 81.25 94 ASP A CA 1
ATOM 751 C C . ASP A 1 94 ? 28.913 2.124 -17.038 1.00 81.25 94 ASP A C 1
ATOM 753 O O . ASP A 1 94 ? 29.443 2.958 -17.771 1.00 81.25 94 ASP A O 1
ATOM 757 N N . THR A 1 95 ? 28.886 0.829 -17.351 1.00 81.56 95 THR A N 1
ATOM 758 C CA . THR A 1 95 ? 29.459 0.276 -18.591 1.00 81.56 95 THR A CA 1
ATOM 759 C C . THR A 1 95 ? 28.450 0.233 -19.740 1.00 81.56 95 THR A C 1
ATOM 761 O O . THR A 1 95 ? 28.813 -0.127 -20.859 1.00 81.56 95 THR A O 1
ATOM 764 N N . ASN A 1 96 ? 27.191 0.595 -19.483 1.00 81.31 96 ASN A N 1
ATOM 765 C CA . ASN A 1 96 ? 26.127 0.617 -20.473 1.00 81.31 96 ASN A CA 1
ATOM 766 C C . ASN A 1 96 ? 26.255 1.843 -21.390 1.00 81.31 96 ASN A C 1
ATOM 768 O O . ASN A 1 96 ? 26.368 2.984 -20.938 1.00 81.31 96 ASN A O 1
ATOM 772 N N . ASP A 1 97 ? 26.166 1.637 -22.702 1.00 82.12 97 ASP A N 1
ATOM 773 C CA . ASP A 1 97 ? 26.246 2.693 -23.714 1.00 82.12 97 ASP A CA 1
ATOM 774 C C . ASP A 1 97 ? 24.887 3.040 -24.348 1.00 82.12 97 ASP A C 1
ATOM 776 O O . ASP A 1 97 ? 24.783 3.997 -25.122 1.00 82.12 97 ASP A O 1
ATOM 780 N N . ASN A 1 98 ? 23.811 2.335 -23.981 1.00 85.75 98 ASN A N 1
ATOM 781 C CA . ASN A 1 98 ? 22.508 2.536 -24.596 1.00 85.75 98 ASN A CA 1
ATOM 782 C C . ASN A 1 98 ? 21.848 3.838 -24.128 1.00 85.75 98 ASN A C 1
ATOM 784 O O . ASN A 1 98 ? 21.453 3.964 -22.972 1.00 85.75 98 ASN A O 1
ATOM 788 N N . LYS A 1 99 ? 21.703 4.807 -25.029 1.00 87.38 99 LYS A N 1
ATOM 789 C CA . LYS A 1 99 ? 21.163 6.138 -24.709 1.00 87.38 99 LYS A CA 1
ATOM 790 C C . LYS A 1 99 ? 19.642 6.184 -24.656 1.00 87.38 99 LYS A C 1
ATOM 792 O O . LYS A 1 99 ? 19.098 7.066 -23.998 1.00 87.38 99 LYS A O 1
ATOM 797 N N . TYR A 1 100 ? 18.965 5.275 -25.356 1.00 92.69 100 TYR A N 1
ATOM 798 C CA . TYR A 1 100 ? 17.511 5.292 -25.491 1.00 92.69 100 TYR A CA 1
ATOM 799 C C . TYR A 1 100 ? 16.923 3.965 -25.038 1.00 92.69 100 TYR A C 1
ATOM 801 O O . TYR A 1 100 ? 17.265 2.901 -25.553 1.00 92.69 100 TYR A O 1
ATOM 809 N N . LEU A 1 101 ? 16.025 4.037 -24.064 1.00 91.88 101 LEU A N 1
ATOM 810 C CA . LEU A 1 101 ? 15.416 2.861 -23.458 1.00 91.88 101 LEU A CA 1
ATOM 811 C C . LEU A 1 101 ? 13.909 3.050 -23.406 1.00 91.88 101 LEU A C 1
ATOM 813 O O . LEU A 1 101 ? 13.410 4.153 -23.198 1.00 91.88 101 LEU A O 1
ATOM 817 N N . ASP A 1 102 ? 13.189 1.953 -23.549 1.00 92.44 102 ASP A N 1
ATOM 818 C CA . ASP A 1 102 ? 11.742 1.899 -23.429 1.00 92.44 102 ASP A CA 1
ATOM 819 C C . ASP A 1 102 ? 11.328 0.857 -22.383 1.00 92.44 102 ASP A C 1
ATOM 821 O O . ASP A 1 102 ? 11.938 -0.206 -22.246 1.00 92.44 102 ASP A O 1
ATOM 825 N N . ARG A 1 103 ? 10.271 1.127 -21.627 1.00 91.69 103 ARG A N 1
ATOM 826 C CA . ARG A 1 103 ? 9.647 0.140 -20.748 1.00 91.69 103 ARG A CA 1
ATOM 827 C C . ARG A 1 103 ? 8.168 0.063 -21.057 1.00 91.69 103 ARG A C 1
ATOM 829 O O . ARG A 1 103 ? 7.422 0.992 -20.763 1.00 91.69 103 ARG A O 1
ATOM 836 N N . LEU A 1 104 ? 7.763 -1.072 -21.613 1.00 93.88 104 LEU A N 1
ATOM 837 C CA . LEU A 1 104 ? 6.367 -1.458 -21.712 1.00 93.88 104 LEU A CA 1
ATOM 838 C C . LEU A 1 104 ? 5.960 -2.161 -20.418 1.00 93.88 104 LEU A C 1
ATOM 840 O O . LEU A 1 104 ? 6.675 -3.041 -19.938 1.00 93.88 104 LEU A O 1
ATOM 844 N N . SER A 1 105 ? 4.810 -1.778 -19.877 1.00 94.88 105 SER A N 1
ATOM 845 C CA . SER A 1 105 ? 4.227 -2.350 -18.670 1.00 94.88 105 SER A CA 1
ATOM 846 C C . SER A 1 105 ? 2.773 -2.731 -18.940 1.00 94.88 105 SER A C 1
ATOM 848 O O . SER A 1 105 ? 2.012 -1.882 -19.397 1.00 94.88 105 SER A O 1
ATOM 850 N N . LEU A 1 106 ? 2.389 -3.976 -18.672 1.00 96.56 106 LEU A N 1
ATOM 851 C CA . LEU A 1 106 ? 1.051 -4.520 -18.909 1.00 96.56 106 LEU A CA 1
ATOM 852 C C . LEU A 1 106 ? 0.608 -5.325 -17.696 1.00 96.56 106 LEU A C 1
ATOM 854 O O . LEU A 1 106 ? 1.299 -6.260 -17.296 1.00 96.56 106 LEU A O 1
ATOM 858 N N . GLY A 1 107 ? -0.557 -5.012 -17.149 1.00 97.44 107 GLY A N 1
ATOM 859 C CA . GLY A 1 107 ? -1.090 -5.704 -15.993 1.00 97.44 107 GLY A CA 1
ATOM 860 C C . GLY A 1 107 ? -2.583 -5.936 -16.084 1.00 97.44 107 GLY A C 1
ATOM 861 O O . GLY A 1 107 ? -3.317 -5.173 -16.703 1.00 97.44 107 GLY A O 1
ATOM 862 N N . VAL A 1 108 ? -3.027 -7.020 -15.467 1.00 98.44 108 VAL A N 1
ATOM 863 C CA . VAL A 1 108 ? -4.437 -7.385 -15.360 1.00 98.44 108 VAL A CA 1
ATOM 864 C C . VAL A 1 108 ? -4.712 -7.940 -13.973 1.00 98.44 108 VAL A C 1
ATOM 866 O O . VAL A 1 108 ? -3.868 -8.631 -13.394 1.00 98.44 108 VAL A O 1
ATOM 869 N N . SER A 1 109 ? -5.900 -7.675 -13.444 1.00 98.44 109 SER A N 1
ATOM 870 C CA . SER A 1 109 ? -6.359 -8.282 -12.202 1.00 98.44 109 SER A CA 1
ATOM 871 C C . SER A 1 109 ? -7.842 -8.620 -12.232 1.00 98.44 109 SER A C 1
ATOM 873 O O . SER A 1 109 ? -8.642 -8.019 -12.952 1.00 98.44 109 SER A O 1
ATOM 875 N N . VAL A 1 110 ? -8.189 -9.618 -11.426 1.00 98.38 110 VAL A N 1
ATOM 876 C CA . VAL A 1 110 ? -9.563 -9.957 -11.073 1.00 98.38 110 VAL A CA 1
ATOM 877 C C . VAL A 1 110 ? -9.637 -9.909 -9.559 1.00 98.38 110 VAL A C 1
ATOM 879 O O . VAL A 1 110 ? -9.020 -10.736 -8.884 1.00 98.38 110 VAL A O 1
ATOM 882 N N . LEU A 1 111 ? -10.362 -8.928 -9.032 1.00 98.25 111 LEU A N 1
ATOM 883 C CA . LEU A 1 111 ? -10.668 -8.818 -7.614 1.00 98.25 111 LEU A CA 1
ATOM 884 C C . LEU A 1 111 ? -12.108 -9.246 -7.381 1.00 98.25 111 LEU A C 1
ATOM 886 O O . LEU A 1 111 ? -13.026 -8.822 -8.073 1.00 98.25 111 LEU A O 1
ATOM 890 N N . SER A 1 112 ? -12.286 -10.084 -6.380 1.00 97.69 112 SER A N 1
ATOM 891 C CA . SER A 1 112 ? -13.564 -10.571 -5.912 1.00 97.69 112 SER A CA 1
ATOM 892 C C . SER A 1 112 ? -13.778 -10.084 -4.489 1.00 97.69 112 SER A C 1
ATOM 894 O O . SER A 1 112 ? -12.896 -10.263 -3.648 1.00 97.69 112 SER A O 1
ATOM 896 N N . LYS A 1 113 ? -14.941 -9.502 -4.203 1.00 96.81 113 LYS A N 1
ATOM 897 C CA . LYS A 1 113 ? -15.302 -9.062 -2.853 1.00 96.81 113 LYS A CA 1
ATOM 898 C C . LYS A 1 113 ? -16.773 -9.306 -2.546 1.00 96.81 113 LYS A C 1
ATOM 900 O O . LYS A 1 113 ? -17.587 -9.469 -3.458 1.00 96.81 113 LYS A O 1
ATOM 905 N N . LYS A 1 114 ? -17.112 -9.339 -1.260 1.00 95.94 114 LYS A N 1
ATOM 906 C CA . LYS A 1 114 ? -18.502 -9.436 -0.819 1.00 95.94 114 LYS A CA 1
ATOM 907 C C . LYS A 1 114 ? -18.690 -8.813 0.551 1.00 95.94 114 LYS A C 1
ATOM 909 O O . LYS A 1 114 ? -17.955 -9.154 1.463 1.00 95.94 114 LYS A O 1
ATOM 914 N N . ASP A 1 115 ? -19.731 -8.007 0.684 1.00 95.44 115 ASP A N 1
ATOM 915 C CA . ASP A 1 115 ? -20.131 -7.397 1.946 1.00 95.44 115 ASP A CA 1
ATOM 916 C C . ASP A 1 115 ? -21.074 -8.351 2.706 1.00 95.44 115 ASP A C 1
ATOM 918 O O . ASP A 1 115 ? -22.113 -8.774 2.180 1.00 95.44 115 ASP A O 1
ATOM 922 N N . PHE A 1 116 ? -20.712 -8.705 3.940 1.00 95.56 116 PHE A N 1
ATOM 923 C CA . PHE A 1 116 ? -21.522 -9.493 4.870 1.00 95.56 116 PHE A CA 1
ATOM 924 C C . PHE A 1 116 ? -21.881 -8.649 6.089 1.00 95.56 116 PHE A C 1
ATOM 926 O O . PHE A 1 116 ? -21.013 -8.009 6.668 1.00 95.56 116 PHE A O 1
ATOM 933 N N . ILE A 1 117 ? -23.146 -8.690 6.507 1.00 95.94 117 ILE A N 1
ATOM 934 C CA . ILE A 1 117 ? -23.609 -7.999 7.714 1.00 95.94 117 ILE A CA 1
ATOM 935 C C . ILE A 1 117 ? -23.941 -9.049 8.773 1.00 95.94 117 ILE A C 1
ATOM 937 O O . ILE A 1 117 ? -24.804 -9.906 8.559 1.00 95.94 117 ILE A O 1
ATOM 941 N N . PHE A 1 118 ? -23.257 -8.980 9.911 1.00 95.19 118 PHE A N 1
ATOM 942 C CA . PHE A 1 118 ? -23.481 -9.839 11.069 1.00 95.19 118 PHE A CA 1
ATOM 943 C C . PHE A 1 118 ? -24.031 -9.021 12.233 1.00 95.19 118 PHE A C 1
ATOM 945 O O . PHE A 1 118 ? -23.497 -7.972 12.569 1.00 95.19 118 PHE A O 1
ATOM 952 N N . ASN A 1 119 ? -25.065 -9.535 12.895 1.00 94.31 119 ASN A N 1
ATOM 953 C CA . ASN A 1 119 ? -25.621 -8.899 14.085 1.00 94.31 119 ASN A CA 1
ATOM 954 C C . ASN A 1 119 ? -24.824 -9.369 15.313 1.00 94.31 119 ASN A C 1
ATOM 956 O O . ASN A 1 119 ? -24.844 -10.559 15.640 1.00 94.31 119 ASN A O 1
ATOM 960 N N . ILE A 1 120 ? -24.144 -8.456 16.006 1.00 90.06 120 ILE A N 1
ATOM 961 C CA . ILE A 1 120 ? -23.408 -8.719 17.249 1.00 90.06 120 ILE A CA 1
ATOM 962 C C . ILE A 1 120 ? -24.084 -7.944 18.383 1.00 90.06 120 ILE A C 1
ATOM 964 O O . ILE A 1 120 ? -23.845 -6.759 18.612 1.00 90.06 120 ILE A O 1
ATOM 968 N N . GLY A 1 121 ? -24.971 -8.627 19.110 1.00 89.25 121 GLY A N 1
ATOM 969 C CA . GLY A 1 121 ? -25.778 -8.002 20.156 1.00 89.25 121 GLY A CA 1
ATOM 970 C C . GLY A 1 121 ? -26.771 -6.998 19.567 1.00 89.25 121 GLY A C 1
ATOM 971 O O . GLY A 1 121 ? -27.786 -7.403 19.010 1.00 89.25 121 GLY A O 1
ATOM 972 N N . LYS A 1 122 ? -26.491 -5.701 19.729 1.00 91.81 122 LYS A N 1
ATOM 973 C CA . LYS A 1 122 ? -27.298 -4.590 19.188 1.00 91.81 122 LYS A CA 1
ATOM 974 C C . LYS A 1 122 ? -26.609 -3.843 18.039 1.00 91.81 122 LYS A C 1
ATOM 976 O O . LYS A 1 122 ? -27.143 -2.838 17.583 1.00 91.81 122 LYS A O 1
ATOM 981 N N . HIS A 1 123 ? -25.430 -4.298 17.630 1.00 93.69 123 HIS A N 1
ATOM 982 C CA . HIS A 1 123 ? -24.587 -3.630 16.646 1.00 93.69 123 HIS A CA 1
ATOM 983 C C . HIS A 1 123 ? -24.445 -4.493 15.396 1.00 93.69 123 HIS A C 1
ATOM 985 O O . HIS A 1 123 ? -24.494 -5.724 15.481 1.00 93.69 123 HIS A O 1
ATOM 991 N N . ASP A 1 124 ? -24.227 -3.840 14.260 1.00 94.88 124 ASP A N 1
ATOM 992 C CA . ASP A 1 124 ? -23.999 -4.495 12.978 1.00 94.88 124 ASP A CA 1
ATOM 993 C C . ASP A 1 124 ? -22.505 -4.461 12.645 1.00 94.88 124 ASP A C 1
ATOM 995 O O . ASP A 1 124 ? -21.894 -3.396 12.589 1.00 94.88 124 ASP A O 1
ATOM 999 N N . LEU A 1 125 ? -21.922 -5.639 12.428 1.00 96.44 125 LEU A N 1
ATOM 1000 C CA . LEU A 1 125 ? -20.578 -5.810 11.886 1.00 96.44 125 LEU A CA 1
ATOM 1001 C C . LEU A 1 125 ? -20.681 -5.976 10.370 1.00 96.44 125 LEU A C 1
ATOM 1003 O O . LEU A 1 125 ? -21.214 -6.984 9.896 1.00 96.44 125 LEU A O 1
ATOM 1007 N N . LEU A 1 126 ? -20.128 -5.027 9.622 1.00 97.69 126 LEU A N 1
ATOM 1008 C CA . LEU A 1 126 ? -19.882 -5.157 8.193 1.00 97.69 126 LEU A CA 1
ATOM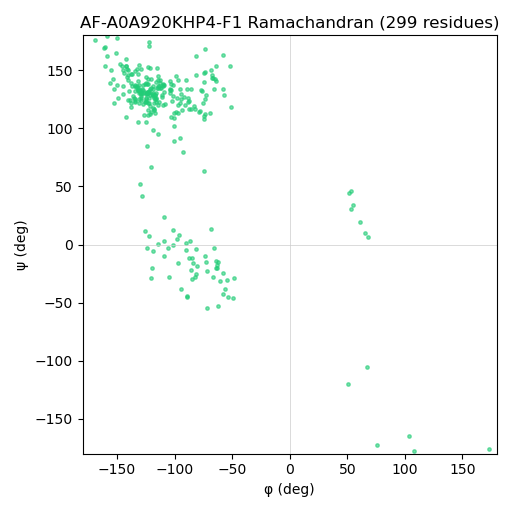 1009 C C . LEU A 1 126 ? -18.515 -5.813 7.985 1.00 97.69 126 LEU A C 1
ATOM 1011 O O . LEU A 1 126 ? -17.488 -5.256 8.348 1.00 97.69 126 LEU A O 1
ATOM 1015 N N . MET A 1 127 ? -18.496 -6.996 7.387 1.00 97.88 127 MET A N 1
ATOM 1016 C CA . MET A 1 127 ? -17.282 -7.735 7.059 1.00 97.88 127 MET A CA 1
ATOM 1017 C C . MET A 1 127 ? -17.169 -7.894 5.544 1.00 97.88 127 MET A C 1
ATOM 1019 O O . MET A 1 127 ? -18.066 -8.447 4.907 1.00 97.88 127 MET A O 1
ATOM 1023 N N . THR A 1 128 ? -16.044 -7.463 4.980 1.00 98.00 128 THR A N 1
ATOM 1024 C CA . THR A 1 128 ? -15.797 -7.443 3.535 1.00 98.00 128 THR A CA 1
ATOM 1025 C C . THR A 1 128 ? -14.529 -8.225 3.185 1.00 98.00 128 THR A C 1
ATOM 1027 O O . THR A 1 128 ? -13.451 -7.641 3.064 1.00 98.00 128 THR A O 1
ATOM 1030 N N . PRO A 1 129 ? -14.601 -9.557 3.010 1.00 97.69 129 PRO A N 1
ATOM 1031 C CA . PRO A 1 129 ? -13.507 -10.322 2.431 1.00 97.69 129 PRO A CA 1
ATOM 1032 C C . PRO A 1 129 ? -13.246 -9.919 0.976 1.00 97.69 129 PRO A C 1
ATOM 1034 O O . PRO A 1 129 ? -14.167 -9.731 0.174 1.00 97.69 129 PRO A O 1
ATOM 1037 N N . LYS A 1 130 ? -11.962 -9.862 0.626 1.00 98.12 130 LYS A N 1
ATOM 1038 C CA . LYS A 1 130 ? -11.428 -9.523 -0.691 1.00 98.12 130 LYS A CA 1
ATOM 1039 C C . LYS A 1 130 ? -10.377 -10.559 -1.088 1.00 98.12 130 LYS A C 1
ATOM 1041 O O . LYS A 1 130 ? -9.474 -10.878 -0.316 1.00 98.12 130 LYS A O 1
ATOM 1046 N N . VAL A 1 131 ? -10.467 -11.056 -2.316 1.00 98.31 131 VAL A N 1
ATOM 1047 C CA . VAL A 1 131 ? -9.460 -11.934 -2.924 1.00 98.31 131 VAL A CA 1
ATOM 1048 C C . VAL A 1 131 ? -9.143 -11.410 -4.310 1.00 98.31 131 VAL A C 1
ATOM 1050 O O . VAL A 1 131 ? -10.051 -11.119 -5.084 1.00 98.31 131 VAL A O 1
ATOM 1053 N N . GLN A 1 132 ? -7.865 -11.304 -4.647 1.00 98.50 132 GLN A N 1
ATOM 1054 C CA . GLN A 1 132 ? -7.427 -10.836 -5.952 1.00 98.50 132 GLN A CA 1
ATOM 1055 C C . GLN A 1 132 ? -6.373 -11.764 -6.532 1.00 98.50 132 GLN A C 1
ATOM 1057 O O . GLN A 1 132 ? -5.404 -12.116 -5.865 1.00 98.50 132 GLN A O 1
ATOM 1062 N N . ILE A 1 133 ? -6.532 -12.092 -7.811 1.00 98.25 133 ILE A N 1
ATOM 1063 C CA . ILE A 1 133 ? -5.442 -12.590 -8.643 1.00 98.25 133 ILE A CA 1
ATOM 1064 C C . ILE A 1 133 ? -4.988 -11.470 -9.568 1.00 98.25 133 ILE A C 1
ATOM 1066 O O . ILE A 1 133 ? -5.805 -10.773 -10.173 1.00 98.25 133 ILE A O 1
ATOM 1070 N N . VAL A 1 134 ? -3.680 -11.281 -9.665 1.00 97.69 134 VAL A N 1
ATOM 1071 C CA . VAL A 1 134 ? -3.083 -10.218 -10.468 1.00 97.69 134 VAL A CA 1
ATOM 1072 C C . VAL A 1 134 ? -1.838 -10.724 -11.172 1.00 97.69 134 VAL A C 1
ATOM 1074 O O . VAL A 1 134 ? -1.051 -11.490 -10.614 1.00 97.69 134 VAL A O 1
ATOM 1077 N N . SER A 1 135 ? -1.661 -10.277 -12.408 1.00 96.06 135 SER A N 1
ATOM 1078 C CA . SER A 1 135 ? -0.450 -10.483 -13.186 1.00 96.06 135 SER A CA 1
ATOM 1079 C C . SER A 1 135 ? -0.003 -9.145 -13.738 1.00 96.06 135 SER A C 1
ATOM 1081 O O . SER A 1 135 ? -0.759 -8.486 -14.444 1.00 96.06 135 SER A O 1
ATOM 1083 N N . MET A 1 136 ? 1.237 -8.779 -13.450 1.00 94.06 136 MET A N 1
ATOM 1084 C CA . MET A 1 136 ? 1.919 -7.620 -13.994 1.00 94.06 136 MET A CA 1
ATOM 1085 C C . MET A 1 136 ? 3.140 -8.094 -14.773 1.00 94.06 136 MET A C 1
ATOM 1087 O O . MET A 1 136 ? 3.909 -8.933 -14.304 1.00 94.06 136 MET A O 1
ATOM 1091 N N . HIS A 1 137 ? 3.324 -7.559 -15.969 1.00 92.56 137 HIS A N 1
ATOM 1092 C CA . HIS A 1 137 ? 4.488 -7.774 -16.805 1.00 92.56 137 HIS A CA 1
ATOM 1093 C C . HIS A 1 137 ? 5.121 -6.433 -17.148 1.00 92.56 137 HIS A C 1
ATOM 1095 O O . HIS A 1 137 ? 4.433 -5.462 -17.449 1.00 92.56 137 HIS A O 1
ATOM 1101 N N . SER A 1 138 ? 6.444 -6.381 -17.111 1.00 90.44 138 SER A N 1
ATOM 1102 C CA . SER A 1 138 ? 7.202 -5.198 -17.482 1.00 90.44 138 SER A CA 1
ATOM 1103 C C . SER A 1 138 ? 8.588 -5.576 -17.971 1.00 90.44 138 SER A C 1
ATOM 1105 O O . SER A 1 138 ? 9.233 -6.460 -17.395 1.00 90.44 138 SER A O 1
ATOM 1107 N N . THR A 1 139 ? 9.075 -4.854 -18.979 1.00 86.44 139 THR A N 1
ATOM 1108 C CA . THR A 1 139 ? 10.476 -4.931 -19.400 1.00 86.44 139 THR A CA 1
ATOM 1109 C C . THR A 1 139 ? 11.383 -4.590 -18.216 1.00 86.44 139 THR A C 1
ATOM 1111 O O . THR A 1 139 ? 11.191 -3.563 -17.558 1.00 86.44 139 THR A O 1
ATOM 1114 N N . ASN A 1 140 ? 12.367 -5.446 -17.925 1.00 80.12 140 ASN A N 1
ATOM 1115 C CA . ASN A 1 140 ? 13.332 -5.175 -16.863 1.00 80.12 140 ASN A CA 1
ATOM 1116 C C . ASN A 1 140 ? 14.343 -4.124 -17.334 1.00 80.12 140 ASN A C 1
ATOM 1118 O O . ASN A 1 140 ? 15.032 -4.340 -18.326 1.00 80.12 140 ASN A O 1
ATOM 1122 N N . ARG A 1 141 ? 14.427 -3.011 -16.601 1.00 79.62 141 ARG A N 1
ATOM 1123 C CA . ARG A 1 141 ? 15.360 -1.903 -16.850 1.00 79.62 141 ARG A CA 1
ATOM 1124 C C . ARG A 1 141 ? 16.222 -1.550 -15.638 1.00 79.62 141 ARG A C 1
ATOM 1126 O O . ARG A 1 141 ? 16.896 -0.532 -15.671 1.00 79.62 141 ARG A O 1
ATOM 1133 N N . LYS A 1 142 ? 16.236 -2.377 -14.584 1.00 72.31 142 LYS A N 1
ATOM 1134 C CA . LYS A 1 142 ? 16.926 -2.064 -13.318 1.00 72.31 142 LYS A CA 1
ATOM 1135 C C . LYS A 1 142 ? 18.417 -1.762 -13.502 1.00 72.31 142 LYS A C 1
ATOM 1137 O O . LYS A 1 142 ? 18.954 -0.899 -12.823 1.00 72.31 142 LYS A O 1
ATOM 1142 N N . ASN A 1 143 ? 19.075 -2.489 -14.404 1.00 71.88 143 ASN A N 1
ATOM 1143 C CA . ASN A 1 143 ? 20.506 -2.319 -14.663 1.00 71.88 143 ASN A CA 1
ATOM 1144 C C . ASN A 1 143 ? 20.800 -1.201 -15.676 1.00 71.88 143 ASN A C 1
ATOM 1146 O O . ASN A 1 143 ? 21.956 -0.834 -15.838 1.00 71.88 143 ASN A O 1
ATOM 1150 N N . ASP A 1 144 ? 19.777 -0.694 -16.370 1.00 74.19 144 ASP A N 1
ATOM 1151 C CA . ASP A 1 144 ? 19.932 0.304 -17.434 1.00 74.19 144 ASP A CA 1
ATOM 1152 C C . ASP A 1 144 ? 19.506 1.709 -16.984 1.00 74.19 144 ASP A C 1
ATOM 1154 O O . ASP A 1 144 ? 19.967 2.708 -17.539 1.00 74.19 144 ASP A O 1
ATOM 1158 N N . VAL A 1 145 ? 18.577 1.777 -16.023 1.00 73.12 145 VAL A N 1
ATOM 1159 C CA . VAL A 1 145 ? 17.976 3.002 -15.496 1.00 73.12 145 VAL A CA 1
ATOM 1160 C C . VAL A 1 145 ? 18.024 2.951 -13.969 1.00 73.12 145 VAL A C 1
ATOM 1162 O O . VAL A 1 145 ? 17.442 2.034 -13.379 1.00 73.12 145 VAL A O 1
ATOM 1165 N N . PRO A 1 146 ? 18.662 3.929 -13.308 1.00 73.06 146 PRO A N 1
ATOM 1166 C CA . PRO A 1 146 ? 18.637 4.002 -11.859 1.00 73.06 146 PRO A CA 1
ATOM 1167 C C . PRO A 1 146 ? 17.226 4.320 -11.345 1.00 73.06 146 PRO A C 1
ATOM 1169 O O . PRO A 1 146 ? 16.468 5.069 -11.961 1.00 73.06 146 PRO A O 1
ATOM 1172 N N . ASN A 1 147 ? 16.867 3.766 -10.189 1.00 68.19 147 ASN A N 1
ATOM 1173 C CA . ASN A 1 147 ? 15.578 4.038 -9.561 1.00 68.19 147 ASN A CA 1
ATOM 1174 C C . ASN A 1 147 ? 15.597 5.400 -8.848 1.00 68.19 147 ASN A C 1
ATOM 1176 O O . ASN A 1 147 ? 16.326 5.537 -7.865 1.00 68.19 147 ASN A O 1
ATOM 1180 N N . ARG A 1 148 ? 14.805 6.379 -9.313 1.00 72.81 148 ARG A N 1
ATOM 1181 C CA . ARG A 1 148 ? 14.787 7.749 -8.760 1.00 72.81 148 ARG A CA 1
ATOM 1182 C C . ARG A 1 148 ? 13.436 8.190 -8.217 1.00 72.81 148 ARG A C 1
ATOM 1184 O O . ARG A 1 148 ? 13.390 9.005 -7.300 1.00 72.81 148 ARG A O 1
ATOM 1191 N N . ASP A 1 149 ? 12.341 7.658 -8.758 1.00 62.31 149 ASP A N 1
ATOM 1192 C CA . ASP A 1 149 ? 10.989 8.019 -8.319 1.00 62.31 149 ASP A CA 1
ATOM 1193 C C . ASP A 1 149 ? 10.195 6.894 -7.656 1.00 62.31 149 ASP A C 1
ATOM 1195 O O . ASP A 1 149 ? 9.050 7.124 -7.261 1.00 62.31 149 ASP A O 1
ATOM 1199 N N . SER A 1 150 ? 10.777 5.700 -7.525 1.00 57.72 150 SER A N 1
ATOM 1200 C CA . SER A 1 150 ? 10.162 4.613 -6.768 1.00 57.72 150 SER A CA 1
ATOM 1201 C C . SER A 1 150 ? 10.817 4.532 -5.395 1.00 57.72 150 SER A C 1
ATOM 1203 O O . SER A 1 150 ? 11.944 4.063 -5.254 1.00 57.72 150 SER A O 1
ATOM 1205 N N . SER A 1 151 ? 10.117 5.049 -4.390 1.00 62.81 151 SER A N 1
ATOM 1206 C CA . SER A 1 151 ? 10.498 4.979 -2.978 1.00 62.81 151 SER A CA 1
ATOM 1207 C C . SER A 1 151 ? 10.666 3.531 -2.506 1.00 62.81 151 SER A C 1
ATOM 1209 O O . SER A 1 151 ? 10.167 2.600 -3.147 1.00 62.81 151 SER A O 1
ATOM 1211 N N . ASP A 1 152 ? 11.344 3.351 -1.365 1.00 66.69 152 ASP A N 1
ATOM 1212 C CA . ASP A 1 152 ? 11.420 2.053 -0.693 1.00 66.69 152 ASP A CA 1
ATOM 1213 C C . ASP A 1 152 ? 10.010 1.483 -0.532 1.00 66.69 152 ASP A C 1
ATOM 1215 O O . ASP A 1 152 ? 9.111 2.093 0.057 1.00 66.69 152 ASP A O 1
ATOM 1219 N N . PHE A 1 153 ? 9.803 0.332 -1.164 1.00 71.19 153 PHE A N 1
ATOM 1220 C CA . PHE A 1 153 ? 8.505 -0.306 -1.238 1.00 71.19 153 PHE A CA 1
ATOM 1221 C C . PHE A 1 153 ? 8.160 -0.917 0.116 1.00 71.19 153 PHE A C 1
ATOM 1223 O O . PHE A 1 153 ? 8.894 -1.760 0.627 1.00 71.19 153 PHE A O 1
ATOM 1230 N N . ARG A 1 154 ? 7.004 -0.534 0.656 1.00 79.88 154 ARG A N 1
ATOM 1231 C CA . ARG A 1 154 ? 6.372 -1.208 1.786 1.00 79.88 154 ARG A CA 1
ATOM 1232 C C . ARG A 1 154 ? 4.940 -1.532 1.412 1.00 79.88 154 ARG A C 1
ATOM 1234 O O . ARG A 1 154 ? 4.213 -0.660 0.939 1.00 79.88 154 ARG A O 1
ATOM 1241 N N . ILE A 1 155 ? 4.545 -2.777 1.628 1.00 86.19 155 ILE A N 1
ATOM 1242 C CA . ILE A 1 155 ? 3.168 -3.192 1.408 1.00 86.19 155 ILE A CA 1
ATOM 1243 C C . ILE A 1 155 ? 2.270 -2.660 2.531 1.00 86.19 155 ILE A C 1
ATOM 1245 O O . ILE A 1 155 ? 2.670 -2.633 3.693 1.00 86.19 155 ILE A O 1
ATOM 1249 N N . ASP A 1 156 ? 1.075 -2.206 2.179 1.00 89.81 156 ASP A N 1
ATOM 1250 C CA . ASP A 1 156 ? 0.064 -1.714 3.111 1.00 89.81 156 ASP A CA 1
ATOM 1251 C C . ASP A 1 156 ? -1.344 -1.975 2.558 1.00 89.81 156 ASP A C 1
ATOM 1253 O O . ASP A 1 156 ? -1.516 -2.511 1.460 1.00 89.81 156 ASP A O 1
ATOM 1257 N N . HIS A 1 157 ? -2.370 -1.617 3.329 1.00 93.31 157 HIS A N 1
ATOM 1258 C CA . HIS A 1 157 ? -3.759 -1.779 2.911 1.00 93.31 157 HIS A CA 1
ATOM 1259 C C . HIS A 1 157 ? -4.058 -1.021 1.602 1.00 93.31 157 HIS A C 1
ATOM 1261 O O . HIS A 1 157 ? -4.679 -1.572 0.689 1.00 93.31 157 HIS A O 1
ATOM 1267 N N . ALA A 1 158 ? -3.557 0.211 1.467 1.00 90.81 158 ALA A N 1
ATOM 1268 C CA . ALA A 1 158 ? -3.825 1.081 0.323 1.00 90.81 158 ALA A CA 1
ATOM 1269 C C . ALA A 1 158 ? -3.222 0.561 -0.992 1.00 90.81 158 ALA A C 1
ATOM 1271 O O . ALA A 1 158 ? -3.751 0.850 -2.068 1.00 90.81 158 ALA A O 1
ATOM 1272 N N . ASN A 1 159 ? -2.130 -0.205 -0.923 1.00 92.38 159 ASN A N 1
ATOM 1273 C CA . ASN A 1 159 ? -1.436 -0.724 -2.096 1.00 92.38 159 ASN A CA 1
ATOM 1274 C C . ASN A 1 159 ? -1.582 -2.239 -2.317 1.00 92.38 159 ASN A C 1
ATOM 1276 O O . ASN A 1 159 ? -1.235 -2.723 -3.400 1.00 92.38 159 ASN A O 1
ATOM 1280 N N . LEU A 1 160 ? -2.137 -2.995 -1.357 1.00 95.00 160 LEU A N 1
ATOM 1281 C CA . LEU A 1 160 ? -2.237 -4.457 -1.436 1.00 95.00 160 LEU A CA 1
ATOM 1282 C C . LEU A 1 160 ? -2.910 -4.925 -2.736 1.00 95.00 160 LEU A C 1
ATOM 1284 O O . LEU A 1 160 ? -2.406 -5.823 -3.414 1.00 95.00 160 LEU A O 1
ATOM 1288 N N . PHE A 1 161 ? -4.013 -4.276 -3.107 1.00 96.50 161 PHE A N 1
ATOM 1289 C CA . PHE A 1 161 ? -4.845 -4.658 -4.249 1.00 96.50 161 PHE A CA 1
ATOM 1290 C C . PHE A 1 161 ? -4.540 -3.891 -5.545 1.00 96.50 161 PHE A C 1
ATOM 1292 O O . PHE A 1 161 ? -5.271 -4.031 -6.528 1.00 96.50 161 PHE A O 1
ATOM 1299 N N . LEU A 1 162 ? -3.473 -3.089 -5.584 1.00 94.69 162 LEU A N 1
ATOM 1300 C CA . LEU A 1 162 ? -3.052 -2.423 -6.818 1.00 94.69 162 LEU A CA 1
ATOM 1301 C C . LEU A 1 162 ? -2.397 -3.418 -7.780 1.00 94.69 162 LEU A C 1
ATOM 1303 O O . LEU A 1 162 ? -1.724 -4.364 -7.355 1.00 94.69 162 LEU A O 1
ATOM 1307 N N . ILE A 1 163 ? -2.553 -3.184 -9.090 1.00 94.50 163 ILE A N 1
ATOM 1308 C CA . ILE A 1 163 ? -1.863 -3.974 -10.121 1.00 94.50 163 ILE A CA 1
ATOM 1309 C C . ILE A 1 163 ? -0.346 -3.795 -9.985 1.00 94.50 163 ILE A C 1
ATOM 1311 O O . ILE A 1 163 ? 0.387 -4.777 -9.817 1.00 94.50 163 ILE A O 1
ATOM 1315 N N . ASN A 1 164 ? 0.107 -2.542 -9.961 1.00 90.75 164 ASN A N 1
ATOM 1316 C CA . ASN A 1 164 ? 1.456 -2.167 -9.564 1.00 90.75 164 ASN A CA 1
ATOM 1317 C C . ASN A 1 164 ? 1.467 -1.643 -8.115 1.00 90.75 164 ASN A C 1
ATOM 1319 O O . ASN A 1 164 ? 0.907 -0.588 -7.839 1.00 90.75 164 ASN A O 1
ATOM 1323 N N . GLN A 1 165 ? 2.111 -2.366 -7.190 1.00 87.00 165 GLN A N 1
ATOM 1324 C CA . GLN A 1 165 ? 2.196 -1.951 -5.776 1.00 87.00 165 GLN A CA 1
ATOM 1325 C C . GLN A 1 165 ? 3.334 -0.958 -5.504 1.00 87.00 165 GLN A C 1
ATOM 1327 O O . GLN A 1 165 ? 3.367 -0.327 -4.451 1.00 87.00 165 GLN A O 1
ATOM 1332 N N . TYR A 1 166 ? 4.280 -0.829 -6.435 1.00 82.06 166 TYR A N 1
ATOM 1333 C CA . TYR A 1 166 ? 5.402 0.090 -6.295 1.00 82.06 166 TYR A CA 1
ATOM 1334 C C . TYR A 1 166 ? 4.930 1.506 -6.587 1.00 82.06 166 TYR A C 1
ATOM 1336 O O . TYR A 1 166 ? 4.260 1.759 -7.590 1.00 82.06 166 TYR A O 1
ATOM 1344 N N . GLN A 1 167 ? 5.301 2.437 -5.713 1.00 76.88 167 GLN A N 1
ATOM 1345 C CA . GLN A 1 167 ? 5.131 3.853 -6.001 1.00 76.88 167 GLN A CA 1
ATOM 1346 C C . GLN A 1 167 ? 6.084 4.260 -7.122 1.00 76.88 167 GLN A C 1
ATOM 1348 O O . GLN A 1 167 ? 7.163 3.694 -7.258 1.00 76.88 167 GLN A O 1
ATOM 1353 N N . GLY A 1 168 ? 5.686 5.252 -7.912 1.00 81.50 168 GLY A N 1
ATOM 1354 C CA . GLY A 1 168 ? 6.481 5.684 -9.055 1.00 81.50 168 GLY A CA 1
ATOM 1355 C C . GLY A 1 168 ? 6.390 4.717 -10.230 1.00 81.50 168 GLY A C 1
ATOM 1356 O O . GLY A 1 168 ? 5.552 3.814 -10.273 1.00 81.50 168 GLY A O 1
ATOM 1357 N N . ARG A 1 169 ? 7.215 4.969 -11.245 1.00 84.19 169 ARG A N 1
ATOM 1358 C CA . ARG A 1 169 ? 7.270 4.104 -12.427 1.00 84.19 169 ARG A CA 1
ATOM 1359 C C . ARG A 1 169 ? 8.645 3.508 -12.634 1.00 84.19 169 ARG A C 1
ATOM 1361 O O . ARG A 1 169 ? 8.705 2.476 -13.277 1.00 84.19 169 ARG A O 1
ATOM 1368 N N . ASP A 1 170 ? 9.725 4.053 -12.077 1.00 78.31 170 ASP A N 1
ATOM 1369 C CA . ASP A 1 170 ? 11.072 3.511 -12.300 1.00 78.31 170 ASP A CA 1
ATOM 1370 C C . ASP A 1 170 ? 11.245 2.046 -11.881 1.00 78.31 170 ASP A C 1
ATOM 1372 O O . ASP A 1 170 ? 12.053 1.340 -12.488 1.00 78.31 170 ASP A O 1
ATOM 1376 N N . ASN A 1 171 ? 10.425 1.552 -10.952 1.00 77.50 171 ASN A N 1
ATOM 1377 C CA . ASN A 1 171 ? 10.476 0.178 -10.481 1.00 77.50 171 ASN A CA 1
ATOM 1378 C C . ASN A 1 171 ? 9.174 -0.616 -10.689 1.00 77.50 171 ASN A C 1
ATOM 1380 O O . ASN A 1 171 ? 8.523 -1.041 -9.737 1.00 77.50 171 ASN A O 1
ATOM 1384 N N . ILE A 1 172 ? 8.811 -0.878 -11.947 1.00 83.75 172 ILE A N 1
ATOM 1385 C CA . ILE A 1 172 ? 7.718 -1.809 -12.263 1.00 83.75 172 ILE A CA 1
ATOM 1386 C C . ILE A 1 172 ? 8.261 -3.233 -12.374 1.00 83.75 172 ILE A C 1
ATOM 1388 O O . ILE A 1 172 ? 9.173 -3.517 -13.154 1.00 83.75 172 ILE A O 1
ATOM 1392 N N . GLN A 1 173 ? 7.658 -4.149 -11.619 1.00 82.44 173 GLN A N 1
ATOM 1393 C CA . GLN A 1 173 ? 8.080 -5.544 -11.568 1.00 82.44 173 GLN A CA 1
ATOM 1394 C C . GLN A 1 173 ? 7.164 -6.467 -12.359 1.00 82.44 173 GLN A C 1
ATOM 1396 O O . GLN A 1 173 ? 5.940 -6.377 -12.272 1.00 82.44 173 GLN A O 1
ATOM 1401 N N . THR A 1 174 ? 7.772 -7.435 -13.047 1.00 88.94 174 THR A N 1
ATOM 1402 C CA . THR A 1 174 ? 7.028 -8.594 -13.540 1.00 88.94 174 THR A CA 1
ATOM 1403 C C . THR A 1 174 ? 6.719 -9.510 -12.362 1.00 88.94 174 THR A C 1
ATOM 1405 O O . THR A 1 174 ? 7.625 -10.138 -11.811 1.00 88.94 174 THR A O 1
ATOM 1408 N N . ASN A 1 175 ? 5.454 -9.603 -11.967 1.00 89.31 175 ASN A N 1
ATOM 1409 C CA . ASN A 1 175 ? 5.016 -10.474 -10.886 1.00 89.31 175 ASN A CA 1
ATOM 1410 C C . ASN A 1 175 ? 3.606 -11.016 -11.113 1.00 89.31 175 ASN A C 1
ATOM 1412 O O . ASN A 1 175 ? 2.792 -10.442 -11.827 1.00 89.31 175 ASN A O 1
ATOM 1416 N N . GLN A 1 176 ? 3.339 -12.156 -10.494 1.00 93.06 176 GLN A N 1
ATOM 1417 C CA . GLN A 1 176 ? 2.005 -12.720 -10.372 1.00 93.06 176 GLN A CA 1
ATOM 1418 C C . GLN A 1 176 ? 1.738 -12.912 -8.891 1.00 93.06 176 GLN A C 1
ATOM 1420 O O . GLN A 1 176 ? 2.588 -13.468 -8.183 1.00 93.06 176 GLN A O 1
ATOM 1425 N N . ARG A 1 177 ? 0.592 -12.433 -8.414 1.00 94.56 177 ARG A N 1
ATOM 1426 C CA . ARG A 1 177 ? 0.260 -12.436 -6.989 1.00 94.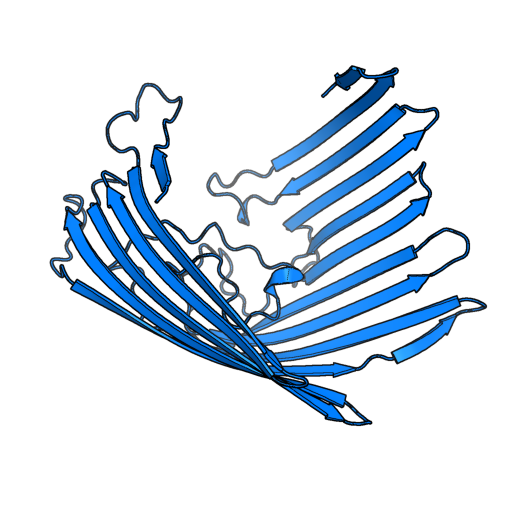56 177 ARG A CA 1
ATOM 1427 C C . ARG A 1 177 ? -1.164 -12.917 -6.757 1.00 94.56 177 ARG A C 1
ATOM 1429 O O . ARG A 1 177 ? -2.050 -12.716 -7.589 1.00 94.56 177 ARG A O 1
ATOM 1436 N N . LEU A 1 178 ? -1.342 -13.547 -5.605 1.00 96.69 178 LEU A N 1
ATOM 1437 C CA . LEU A 1 178 ? -2.624 -13.735 -4.954 1.00 96.69 178 LEU A CA 1
ATOM 1438 C C . LEU A 1 178 ? -2.644 -12.829 -3.730 1.00 96.69 178 LEU A C 1
ATOM 1440 O O . LEU A 1 178 ? -1.776 -12.953 -2.871 1.00 96.69 178 LEU A O 1
ATOM 1444 N N . ASN A 1 179 ? -3.608 -11.923 -3.667 1.00 97.88 179 ASN A N 1
ATOM 1445 C CA . ASN A 1 179 ? -3.784 -11.029 -2.533 1.00 97.88 179 ASN A CA 1
ATOM 1446 C C . ASN A 1 179 ? -5.080 -11.390 -1.821 1.00 97.88 179 ASN A C 1
ATOM 1448 O O . ASN A 1 179 ? -6.099 -11.653 -2.464 1.00 97.88 179 ASN A O 1
ATOM 1452 N N . PHE A 1 180 ? -5.042 -11.365 -0.499 1.00 97.69 180 PHE A N 1
ATOM 1453 C CA . PHE A 1 180 ? -6.185 -11.651 0.352 1.00 97.69 180 PHE A CA 1
ATOM 1454 C C . PHE A 1 180 ? -6.284 -10.552 1.394 1.00 97.69 180 PHE A C 1
ATOM 1456 O O . PHE A 1 180 ? -5.268 -10.105 1.921 1.00 97.69 180 PHE A O 1
ATOM 1463 N N . GLY A 1 181 ? -7.498 -10.128 1.705 1.00 98.25 181 GLY A N 1
ATOM 1464 C CA . GLY A 1 181 ? -7.730 -9.186 2.785 1.00 98.25 181 GLY A CA 1
ATOM 1465 C C . GLY A 1 181 ? -9.159 -9.248 3.280 1.00 98.25 181 GLY A C 1
ATOM 1466 O O . GLY A 1 181 ? -10.039 -9.790 2.611 1.00 98.25 181 GLY A O 1
ATOM 1467 N N . ILE A 1 182 ? -9.376 -8.714 4.467 1.00 98.50 182 ILE A N 1
ATOM 1468 C CA . ILE A 1 182 ? -10.688 -8.599 5.076 1.00 98.50 182 ILE A CA 1
ATOM 1469 C C . ILE A 1 182 ? -10.781 -7.258 5.786 1.00 98.50 182 ILE A C 1
ATOM 1471 O O . ILE A 1 182 ? -9.954 -6.944 6.640 1.00 98.50 182 ILE A O 1
ATOM 1475 N N . ASP A 1 183 ? -11.789 -6.482 5.416 1.00 98.25 183 ASP A N 1
ATOM 1476 C CA . ASP A 1 183 ? -12.173 -5.261 6.115 1.00 98.25 183 ASP A CA 1
ATOM 1477 C C . ASP A 1 183 ? -13.315 -5.587 7.068 1.00 98.25 183 ASP A C 1
ATOM 1479 O O . ASP A 1 183 ? -14.197 -6.387 6.747 1.00 98.25 183 ASP A O 1
ATOM 1483 N N . ASN A 1 184 ? -13.294 -4.981 8.243 1.00 98.12 184 ASN A N 1
ATOM 1484 C CA . ASN A 1 184 ? -14.303 -5.141 9.271 1.00 98.12 184 ASN A CA 1
ATOM 1485 C C . ASN A 1 184 ? -14.639 -3.756 9.794 1.00 98.12 184 ASN A C 1
ATOM 1487 O O . ASN A 1 184 ? -13.744 -3.086 10.294 1.00 98.12 184 ASN A O 1
ATOM 1491 N N . ASP A 1 185 ? -15.904 -3.368 9.727 1.00 97.75 185 ASP A N 1
ATOM 1492 C CA . ASP A 1 185 ? -16.408 -2.100 10.239 1.00 97.75 185 ASP A CA 1
ATOM 1493 C C . ASP A 1 185 ? -17.549 -2.380 11.218 1.00 97.75 185 ASP A C 1
ATOM 1495 O O . ASP A 1 185 ? -18.476 -3.138 10.923 1.00 97.75 185 ASP A O 1
ATOM 1499 N N . LEU A 1 186 ? -17.469 -1.791 12.406 1.00 96.44 186 LEU A N 1
ATOM 1500 C CA . LEU A 1 186 ? -18.430 -1.973 13.484 1.00 96.44 186 LEU A CA 1
ATOM 1501 C C . LEU A 1 186 ? -18.716 -0.627 14.147 1.00 96.44 186 LEU A C 1
ATOM 1503 O O . LEU A 1 186 ? -17.836 -0.034 14.773 1.00 96.44 186 LEU A O 1
ATOM 1507 N N . ASP A 1 187 ? -19.970 -0.191 14.081 1.00 94.19 187 ASP A N 1
ATOM 1508 C CA . ASP A 1 187 ? -20.442 0.987 14.805 1.00 94.19 187 ASP A CA 1
ATOM 1509 C C . ASP A 1 187 ? -21.073 0.576 16.139 1.00 94.19 187 ASP A C 1
ATOM 1511 O O . ASP A 1 187 ? -22.030 -0.204 16.195 1.00 94.19 187 ASP A O 1
ATOM 1515 N N . THR A 1 188 ? -20.533 1.109 17.235 1.00 90.06 188 THR A N 1
ATOM 1516 C CA . THR A 1 188 ? -20.973 0.803 18.601 1.00 90.06 188 THR A CA 1
ATOM 1517 C C . THR A 1 188 ? -21.412 2.053 19.357 1.00 90.06 188 THR A C 1
ATOM 1519 O O . THR A 1 188 ? -21.163 3.182 18.935 1.00 90.06 188 THR A O 1
ATOM 1522 N N . ASP A 1 189 ? -21.998 1.860 20.542 1.00 90.88 189 ASP A N 1
ATOM 1523 C CA . ASP A 1 189 ? -22.321 2.962 21.462 1.00 90.88 189 ASP A CA 1
ATOM 1524 C C . ASP A 1 189 ? -21.064 3.714 21.952 1.00 90.88 189 ASP A C 1
ATOM 1526 O O . ASP A 1 189 ? -21.165 4.828 22.465 1.00 90.88 189 ASP A O 1
ATOM 1530 N N . ILE A 1 190 ? -19.882 3.105 21.807 1.00 89.25 190 ILE A N 1
ATOM 1531 C CA . ILE A 1 190 ? -18.579 3.642 22.223 1.00 89.25 190 ILE A CA 1
ATOM 1532 C C . ILE A 1 190 ? -17.705 4.037 21.026 1.00 89.25 190 ILE A C 1
ATOM 1534 O O . ILE A 1 190 ? -16.483 4.060 21.144 1.00 89.25 190 ILE A O 1
ATOM 1538 N N . GLY A 1 191 ? -18.325 4.322 19.878 1.00 93.00 191 GLY A N 1
ATOM 1539 C CA . GLY A 1 191 ? -17.651 4.809 18.676 1.00 93.00 191 GLY A CA 1
ATOM 1540 C C . GLY A 1 191 ? -17.555 3.784 17.549 1.00 93.00 191 GLY A C 1
ATOM 1541 O O . GLY A 1 191 ? -18.069 2.665 17.658 1.00 93.00 191 GLY A O 1
ATOM 1542 N N . SER A 1 192 ? -16.897 4.186 16.461 1.00 95.94 192 SER A N 1
ATOM 1543 C CA . SER A 1 192 ? -16.702 3.347 15.278 1.00 95.94 192 SER A CA 1
ATOM 1544 C C . SER A 1 192 ? -15.350 2.644 15.322 1.00 95.94 192 SER A C 1
ATOM 1546 O O . SER A 1 192 ? -14.320 3.248 15.632 1.00 95.94 192 SER A O 1
ATOM 1548 N N . PHE A 1 193 ? -15.356 1.351 15.032 1.00 97.12 193 PHE A N 1
ATOM 1549 C CA . PHE A 1 193 ? -14.173 0.506 14.984 1.00 97.12 193 PHE A CA 1
ATOM 1550 C C . PHE A 1 193 ? -14.013 -0.050 13.574 1.00 97.12 193 PHE A C 1
ATOM 1552 O O . PHE A 1 193 ? -14.950 -0.650 13.048 1.00 97.12 193 PHE A O 1
ATOM 1559 N N . SER A 1 194 ? -12.828 0.108 12.990 1.00 97.81 194 SER A N 1
ATOM 1560 C CA . SER A 1 194 ? -12.448 -0.550 11.748 1.00 97.81 194 SER A CA 1
ATOM 1561 C C . SER A 1 194 ? -11.172 -1.371 11.922 1.00 97.81 194 SER A C 1
ATOM 1563 O O . SER A 1 194 ? -10.249 -1.001 12.653 1.00 97.81 194 SER A O 1
ATOM 1565 N N . LEU A 1 195 ? -11.138 -2.527 11.265 1.00 98.00 195 LEU A N 1
ATOM 1566 C CA . LEU A 1 195 ? -10.005 -3.443 11.237 1.00 98.00 195 LEU A CA 1
ATOM 1567 C C . LEU A 1 195 ? -9.825 -3.983 9.823 1.00 98.00 195 LEU A C 1
ATOM 1569 O O . LEU A 1 195 ? -10.709 -4.648 9.280 1.00 98.00 195 LEU A O 1
ATOM 1573 N N . PHE A 1 196 ? -8.629 -3.799 9.287 1.00 98.56 196 PHE A N 1
ATOM 1574 C CA . PHE A 1 196 ? -8.155 -4.478 8.099 1.00 98.56 196 PHE A CA 1
ATOM 1575 C C . PHE A 1 196 ? -7.075 -5.500 8.458 1.00 98.56 196 PHE A C 1
ATOM 1577 O O . PHE A 1 196 ? -6.158 -5.220 9.233 1.00 98.56 196 PHE A O 1
ATOM 1584 N N . PHE A 1 197 ? -7.168 -6.678 7.846 1.00 98.31 197 PHE A N 1
ATOM 1585 C CA . PHE A 1 197 ? -6.119 -7.690 7.866 1.00 98.31 197 PHE A CA 1
ATOM 1586 C C . PHE A 1 197 ? -5.903 -8.241 6.458 1.00 98.31 197 PHE A C 1
ATOM 1588 O O . PHE A 1 197 ? -6.872 -8.623 5.799 1.00 98.31 197 PHE A O 1
ATOM 1595 N N . GLY A 1 198 ? -4.659 -8.329 5.987 1.00 98.00 198 GLY A N 1
ATOM 1596 C CA . GLY A 1 198 ? -4.379 -8.830 4.640 1.00 98.00 198 GLY A CA 1
ATOM 1597 C C . GLY A 1 198 ? -2.948 -9.294 4.399 1.00 98.00 198 GLY A C 1
ATOM 1598 O O . GLY A 1 198 ? -2.055 -9.082 5.212 1.00 98.00 198 GLY A O 1
ATOM 1599 N N . GLN A 1 199 ? -2.737 -9.958 3.265 1.00 96.06 199 GLN A N 1
ATOM 1600 C CA . GLN A 1 199 ? -1.441 -10.486 2.843 1.00 96.06 199 GLN A CA 1
ATOM 1601 C C . GLN A 1 199 ? -1.375 -10.623 1.318 1.00 96.06 199 GLN A C 1
ATOM 1603 O O . GLN A 1 199 ? -2.380 -10.886 0.651 1.00 96.06 199 GLN A O 1
ATOM 1608 N N . SER A 1 200 ? -0.168 -10.495 0.768 1.00 94.81 200 SER A N 1
ATOM 1609 C CA . SER A 1 200 ? 0.150 -10.801 -0.626 1.00 94.81 200 SER A CA 1
ATOM 1610 C C . SER A 1 200 ? 1.032 -12.044 -0.715 1.00 94.81 200 SER A C 1
ATOM 1612 O O . SER A 1 200 ? 2.021 -12.180 0.003 1.00 94.81 200 SER A O 1
ATOM 1614 N N . GLN A 1 201 ? 0.719 -12.930 -1.655 1.00 92.50 201 GLN A N 1
ATOM 1615 C CA . GLN A 1 201 ? 1.519 -14.099 -1.989 1.00 92.50 201 GLN A CA 1
ATOM 1616 C C . GLN A 1 201 ? 1.946 -14.053 -3.457 1.00 92.50 201 GLN A C 1
ATOM 1618 O O . GLN A 1 201 ? 1.140 -14.198 -4.377 1.00 92.50 201 GLN A O 1
ATOM 1623 N N . LYS A 1 202 ? 3.248 -13.924 -3.697 1.00 90.75 202 LYS A N 1
ATOM 1624 C CA . LYS A 1 202 ? 3.873 -14.053 -5.010 1.00 90.75 202 LYS A CA 1
ATOM 1625 C C . LYS A 1 202 ? 3.816 -15.505 -5.488 1.00 90.75 202 LYS A C 1
ATOM 1627 O O . LYS A 1 202 ? 4.484 -16.408 -4.976 1.00 90.75 202 LYS A O 1
ATOM 1632 N N . ILE A 1 203 ? 3.051 -15.726 -6.548 1.00 90.94 203 ILE A N 1
ATOM 1633 C CA . ILE A 1 203 ? 2.927 -17.025 -7.212 1.00 90.94 203 ILE A CA 1
ATOM 1634 C C . ILE A 1 203 ? 3.847 -17.154 -8.435 1.00 90.94 203 ILE A C 1
ATOM 1636 O O . ILE A 1 203 ? 4.148 -18.275 -8.834 1.00 90.94 203 ILE A O 1
ATOM 1640 N N . GLY A 1 204 ? 4.383 -16.049 -8.959 1.00 87.19 204 GLY A N 1
ATOM 1641 C CA . GLY A 1 204 ? 5.337 -16.065 -10.070 1.00 87.19 204 GLY A CA 1
ATOM 1642 C C . GLY A 1 204 ? 6.003 -14.712 -10.329 1.00 87.19 204 GLY A C 1
ATOM 1643 O O . GLY A 1 204 ? 5.663 -13.702 -9.709 1.00 87.19 204 GLY A O 1
ATOM 1644 N N . GLY A 1 205 ? 6.947 -14.695 -11.273 1.00 80.69 205 GLY A N 1
ATOM 1645 C CA . GLY A 1 205 ? 7.656 -13.495 -11.729 1.00 80.69 205 GLY A CA 1
ATOM 1646 C C . GLY A 1 205 ? 9.078 -13.351 -11.191 1.00 80.69 205 GLY A C 1
ATOM 1647 O O . GLY A 1 205 ? 9.680 -14.313 -10.718 1.00 80.69 205 GLY A O 1
ATOM 1648 N N . THR A 1 206 ? 9.637 -12.147 -11.310 1.00 66.88 206 THR A N 1
ATOM 1649 C CA . THR A 1 206 ? 11.033 -11.853 -10.970 1.00 66.88 206 THR A CA 1
ATOM 1650 C C . THR A 1 206 ? 11.152 -11.220 -9.577 1.00 66.88 206 THR A C 1
ATOM 1652 O O . THR A 1 206 ? 10.291 -10.459 -9.135 1.00 66.88 206 THR A O 1
ATOM 1655 N N . ASN A 1 207 ? 12.236 -11.540 -8.861 1.00 57.88 207 ASN A N 1
ATOM 1656 C CA . ASN A 1 207 ? 12.590 -10.957 -7.551 1.00 57.88 207 ASN A CA 1
ATOM 1657 C C . ASN A 1 207 ? 13.689 -9.889 -7.666 1.00 57.88 207 ASN A C 1
ATOM 1659 O O . ASN A 1 207 ? 14.295 -9.497 -6.680 1.00 57.88 207 ASN A O 1
ATOM 1663 N N . GLN A 1 208 ? 13.996 -9.436 -8.881 1.00 50.34 208 GLN A N 1
ATOM 1664 C CA . GLN A 1 208 ? 15.234 -8.700 -9.146 1.00 50.34 208 GLN A CA 1
ATOM 1665 C C . GLN A 1 208 ? 15.228 -7.266 -8.602 1.00 50.34 208 GLN A C 1
ATOM 1667 O O . GLN A 1 208 ? 16.276 -6.633 -8.570 1.00 50.34 208 GLN A O 1
ATOM 1672 N N . ASN A 1 209 ? 14.085 -6.762 -8.144 1.00 44.78 209 ASN A N 1
ATOM 1673 C CA . ASN A 1 209 ? 13.808 -5.335 -8.043 1.00 44.78 209 ASN A CA 1
ATOM 1674 C C . ASN A 1 209 ? 13.451 -4.844 -6.625 1.00 44.78 209 ASN A C 1
ATOM 1676 O O . ASN A 1 209 ? 13.087 -3.680 -6.474 1.00 44.78 209 ASN A O 1
ATOM 1680 N N . ILE A 1 210 ? 13.561 -5.684 -5.594 1.00 46.75 210 ILE A N 1
ATOM 1681 C CA . ILE A 1 210 ? 13.357 -5.267 -4.199 1.00 46.75 210 ILE A CA 1
ATOM 1682 C C . ILE A 1 210 ? 14.676 -5.444 -3.454 1.00 46.75 210 ILE A C 1
ATOM 1684 O O . ILE A 1 210 ? 15.366 -6.446 -3.649 1.00 46.75 210 ILE A O 1
ATOM 1688 N N . ILE A 1 211 ? 15.003 -4.495 -2.580 1.00 38.38 211 ILE A N 1
ATOM 1689 C CA . ILE A 1 211 ? 15.830 -4.774 -1.403 1.00 38.38 211 ILE A CA 1
ATOM 1690 C C . ILE A 1 211 ? 14.910 -5.530 -0.432 1.00 38.38 211 ILE A C 1
ATOM 1692 O O . ILE A 1 211 ? 14.512 -5.006 0.594 1.00 38.38 211 ILE A O 1
ATOM 1696 N N . ASP A 1 212 ? 14.441 -6.714 -0.830 1.00 42.12 212 ASP A N 1
ATOM 1697 C CA . ASP A 1 212 ? 13.762 -7.617 0.088 1.00 42.12 212 ASP A CA 1
ATOM 1698 C C . ASP A 1 212 ? 14.815 -8.643 0.455 1.00 42.12 212 ASP A C 1
ATOM 1700 O O . ASP A 1 212 ? 15.278 -9.428 -0.380 1.00 42.12 212 ASP A O 1
ATOM 1704 N N . THR A 1 213 ? 15.274 -8.561 1.696 1.00 41.31 213 THR A N 1
ATOM 1705 C CA . THR A 1 213 ? 16.257 -9.478 2.271 1.00 41.31 213 THR A CA 1
ATOM 1706 C C . THR A 1 213 ? 15.694 -10.892 2.401 1.00 41.31 213 THR A C 1
ATOM 1708 O O . THR A 1 213 ? 16.430 -11.817 2.750 1.00 41.31 213 THR A O 1
ATOM 1711 N N . THR A 1 214 ? 14.419 -11.097 2.054 1.00 49.03 214 THR A N 1
ATOM 1712 C CA . THR A 1 214 ? 13.774 -12.394 2.091 1.00 49.03 214 THR A CA 1
ATOM 1713 C C . THR A 1 214 ? 13.355 -12.861 0.696 1.00 49.03 214 THR A C 1
ATOM 1715 O O . THR A 1 214 ? 12.575 -12.247 -0.023 1.00 49.03 214 THR A O 1
ATOM 1718 N N . SER A 1 215 ? 13.855 -14.029 0.291 1.00 59.09 215 SER A N 1
ATOM 1719 C CA . SER A 1 215 ? 13.424 -14.737 -0.930 1.00 59.09 215 SER A CA 1
ATOM 1720 C C . SER A 1 215 ? 11.987 -15.288 -0.854 1.00 59.09 215 SER A C 1
ATOM 1722 O O . SER A 1 215 ? 11.593 -16.140 -1.657 1.00 59.09 215 SER A O 1
ATOM 1724 N N . ASN A 1 216 ? 11.221 -14.837 0.140 1.00 71.06 216 ASN A N 1
ATOM 1725 C CA . ASN A 1 216 ? 9.949 -15.407 0.524 1.00 71.06 216 ASN A CA 1
ATOM 1726 C C . ASN A 1 216 ? 8.865 -15.050 -0.486 1.00 71.06 216 ASN A C 1
ATOM 1728 O O . ASN A 1 216 ? 8.874 -14.008 -1.140 1.00 71.06 216 ASN A O 1
ATOM 1732 N N . ARG A 1 217 ? 7.919 -15.973 -0.645 1.00 83.25 217 ARG A N 1
ATOM 1733 C CA . ARG A 1 217 ? 6.793 -15.779 -1.558 1.00 83.25 217 ARG A CA 1
ATOM 1734 C C . ARG A 1 217 ? 5.655 -15.027 -0.884 1.00 83.25 217 ARG A C 1
ATOM 1736 O O . ARG A 1 217 ? 4.840 -14.455 -1.593 1.00 83.25 217 ARG A O 1
ATOM 1743 N N . GLN A 1 218 ? 5.586 -15.026 0.438 1.00 89.12 218 GLN A N 1
ATOM 1744 C CA . GLN A 1 218 ? 4.564 -14.351 1.221 1.00 89.12 218 GLN A CA 1
ATOM 1745 C C . GLN A 1 218 ? 5.121 -13.044 1.774 1.00 89.12 218 GLN A C 1
ATOM 1747 O O . GLN A 1 218 ? 6.254 -13.010 2.252 1.00 89.12 218 GLN A O 1
ATOM 1752 N N . SER A 1 219 ? 4.314 -11.989 1.708 1.00 90.94 219 SER A N 1
ATOM 1753 C CA . SER A 1 219 ? 4.576 -10.761 2.448 1.00 90.94 219 SER A CA 1
ATOM 1754 C C . SER A 1 219 ? 4.296 -10.959 3.934 1.00 90.94 219 SER A C 1
ATOM 1756 O O . SER A 1 219 ? 3.604 -11.903 4.331 1.00 90.94 219 SER A O 1
ATOM 1758 N N . ASP A 1 220 ? 4.728 -9.994 4.735 1.00 92.31 220 ASP A N 1
ATOM 1759 C CA . ASP A 1 220 ? 4.191 -9.787 6.075 1.00 92.31 220 ASP A CA 1
ATOM 1760 C C . ASP A 1 220 ? 2.659 -9.692 6.047 1.00 92.31 220 ASP A C 1
ATOM 1762 O O . ASP A 1 220 ? 2.049 -9.302 5.037 1.00 92.31 220 ASP A O 1
ATOM 1766 N N . PHE A 1 221 ? 2.040 -10.053 7.166 1.00 95.75 221 PHE A N 1
ATOM 1767 C CA . PHE A 1 221 ? 0.642 -9.753 7.419 1.00 95.75 221 PHE A CA 1
ATOM 1768 C C . PHE A 1 221 ? 0.488 -8.264 7.705 1.00 95.75 221 PHE A C 1
ATOM 1770 O O . PHE A 1 221 ? 1.163 -7.710 8.569 1.00 95.75 221 PHE A O 1
ATOM 1777 N N . ILE A 1 222 ? -0.430 -7.633 6.987 1.00 97.25 222 ILE A N 1
ATOM 1778 C CA . ILE A 1 222 ? -0.758 -6.219 7.104 1.00 97.25 222 ILE A CA 1
ATOM 1779 C C . ILE A 1 222 ? -1.936 -6.108 8.054 1.00 97.25 222 ILE A C 1
ATOM 1781 O O . ILE A 1 222 ? -2.965 -6.739 7.821 1.00 97.25 222 ILE A O 1
ATOM 1785 N N . THR A 1 223 ? -1.789 -5.299 9.097 1.00 97.75 223 THR A N 1
ATOM 1786 C CA . THR A 1 223 ? -2.861 -5.004 10.049 1.00 97.75 223 THR A CA 1
ATOM 1787 C C . THR A 1 223 ? -3.029 -3.499 10.170 1.00 97.75 223 THR A C 1
ATOM 1789 O O . THR A 1 223 ? -2.052 -2.783 10.380 1.00 97.75 223 THR A O 1
ATOM 1792 N N . GLU A 1 224 ? -4.265 -3.029 10.064 1.00 98.00 224 GLU A N 1
ATOM 1793 C CA . GLU A 1 224 ? -4.644 -1.638 10.304 1.00 98.00 224 GLU A CA 1
ATOM 1794 C C . GLU A 1 224 ? -5.898 -1.634 11.178 1.00 98.00 224 GLU A C 1
ATOM 1796 O O . GLU A 1 224 ? -6.895 -2.270 10.853 1.00 98.00 224 GLU A O 1
ATOM 1801 N N . ILE A 1 225 ? -5.824 -0.960 12.320 1.00 98.25 225 ILE A N 1
ATOM 1802 C CA . ILE A 1 225 ? -6.905 -0.806 13.288 1.00 98.25 225 ILE A CA 1
ATOM 1803 C C . ILE A 1 225 ? -7.146 0.682 13.470 1.00 98.25 225 ILE A C 1
ATOM 1805 O O . ILE A 1 225 ? -6.210 1.434 13.744 1.00 98.25 225 ILE A O 1
ATOM 1809 N N . GLN A 1 226 ? -8.404 1.094 13.408 1.00 97.94 226 GLN A N 1
ATOM 1810 C CA . GLN A 1 226 ? -8.824 2.431 13.786 1.00 97.94 226 GLN A CA 1
ATOM 1811 C C . GLN A 1 226 ? -10.011 2.333 14.734 1.00 97.94 226 GLN A C 1
ATOM 1813 O O . GLN A 1 226 ? -10.975 1.616 14.487 1.00 97.94 226 GLN A O 1
ATOM 1818 N N . TRP A 1 227 ? -9.952 3.076 15.832 1.00 97.88 227 TRP A N 1
ATOM 1819 C CA . TRP A 1 227 ? -11.046 3.159 16.781 1.00 97.88 227 TRP A CA 1
ATOM 1820 C C . TRP A 1 227 ? -11.323 4.613 17.128 1.00 97.88 227 TRP A C 1
ATOM 1822 O O . TRP A 1 227 ? -10.579 5.263 17.869 1.00 97.88 227 TRP A O 1
ATOM 1832 N N . MET A 1 228 ? -12.417 5.121 16.570 1.00 97.62 228 MET A N 1
ATOM 1833 C CA . MET A 1 228 ? -12.889 6.479 16.783 1.00 97.62 228 MET A CA 1
ATOM 1834 C C . MET A 1 228 ? -13.889 6.489 17.939 1.00 97.62 228 MET A C 1
ATOM 1836 O O . MET A 1 228 ? -15.100 6.463 17.719 1.00 97.62 228 MET A O 1
ATOM 1840 N N . ILE A 1 229 ? -13.378 6.458 19.174 1.00 96.06 229 ILE A N 1
ATOM 1841 C CA . ILE A 1 229 ? -14.200 6.301 20.385 1.00 96.06 229 ILE A CA 1
ATOM 1842 C C . ILE A 1 229 ? -15.005 7.567 20.664 1.00 96.06 229 ILE A C 1
ATOM 1844 O O . ILE A 1 229 ? -16.226 7.530 20.821 1.00 96.06 229 ILE A O 1
ATOM 1848 N N . SER A 1 230 ? -14.316 8.703 20.745 1.00 94.44 230 SER A N 1
ATOM 1849 C CA . SER A 1 230 ? -14.941 9.996 20.996 1.00 94.44 230 SER A CA 1
ATOM 1850 C C . SER A 1 230 ? -14.047 11.145 20.539 1.00 94.44 230 SER A C 1
ATOM 1852 O O . SER A 1 230 ? -12.922 10.967 20.074 1.00 94.44 230 SER A O 1
ATOM 1854 N N . LYS A 1 231 ? -14.520 12.381 20.707 1.00 92.38 231 LYS A N 1
ATOM 1855 C CA . LYS A 1 231 ? -13.693 13.561 20.436 1.00 92.38 231 LYS A CA 1
ATOM 1856 C C . LYS A 1 231 ? -12.435 13.590 21.321 1.00 92.38 231 LYS A C 1
ATOM 1858 O O . LYS A 1 231 ? -11.393 14.088 20.903 1.00 92.38 231 LYS A O 1
ATOM 1863 N N . GLU A 1 232 ? -12.533 13.056 22.533 1.00 94.12 232 GLU A N 1
ATOM 1864 C CA . GLU A 1 232 ? -11.498 13.075 23.563 1.00 94.12 232 GLU A CA 1
ATOM 1865 C C . GLU A 1 232 ? -10.443 11.988 23.384 1.00 94.12 232 GLU A C 1
ATOM 1867 O O . GLU A 1 232 ? -9.310 12.192 23.821 1.00 94.12 232 GLU A O 1
ATOM 1872 N N . PHE A 1 233 ? -10.790 10.854 22.775 1.00 95.56 233 PHE A N 1
ATOM 1873 C CA . PHE A 1 233 ? -9.890 9.714 22.650 1.00 95.56 233 PHE A CA 1
ATOM 1874 C C . PHE A 1 233 ? -10.170 8.927 21.372 1.00 95.56 233 PHE A C 1
ATOM 1876 O O . PHE A 1 233 ? -11.292 8.500 21.124 1.00 95.56 233 PHE A O 1
ATOM 1883 N N . ASN A 1 234 ? -9.129 8.727 20.577 1.00 98.00 234 ASN A N 1
ATOM 1884 C CA . ASN A 1 234 ? -9.129 7.929 19.362 1.00 98.00 234 ASN A CA 1
ATOM 1885 C C . ASN A 1 234 ? -7.801 7.183 19.268 1.00 98.00 234 ASN A C 1
ATOM 1887 O O . ASN A 1 234 ? -6.780 7.641 19.795 1.00 98.00 234 ASN A O 1
ATOM 1891 N N . LEU A 1 235 ? -7.828 6.047 18.583 1.00 98.06 235 LEU A N 1
ATOM 1892 C CA . LEU A 1 235 ? -6.683 5.166 18.415 1.00 98.06 235 LEU A CA 1
ATOM 1893 C C . LEU A 1 235 ? -6.541 4.775 16.948 1.00 98.06 235 LEU A C 1
ATOM 1895 O O . LEU A 1 235 ? -7.522 4.396 16.311 1.00 98.06 235 LEU A O 1
ATOM 1899 N N . SER A 1 236 ? -5.310 4.797 16.455 1.00 98.25 236 SER A N 1
ATOM 1900 C CA . SER A 1 236 ? -4.926 4.166 15.194 1.00 98.25 236 SER A CA 1
ATOM 1901 C C . SER A 1 236 ? -3.720 3.268 15.439 1.00 98.25 236 SER A C 1
ATOM 1903 O O . SER A 1 236 ? -2.765 3.675 16.097 1.00 98.25 236 SER A O 1
ATOM 1905 N N . TYR A 1 237 ? -3.737 2.050 14.915 1.00 97.94 237 TYR A N 1
ATOM 1906 C CA . TYR A 1 237 ? -2.629 1.110 15.026 1.00 97.94 237 TYR A CA 1
ATOM 1907 C C . TYR A 1 237 ? -2.381 0.426 13.687 1.00 97.94 237 TYR A C 1
ATOM 1909 O O . TYR A 1 237 ? -3.296 -0.125 13.087 1.00 97.94 237 TYR A O 1
ATOM 1917 N N . ASN A 1 238 ? -1.136 0.456 13.227 1.00 97.00 238 ASN A N 1
ATOM 1918 C CA . ASN A 1 238 ? -0.702 -0.197 11.999 1.00 97.00 238 ASN A CA 1
ATOM 1919 C C . ASN A 1 238 ? 0.446 -1.144 12.311 1.00 97.00 238 ASN A C 1
ATOM 1921 O O . ASN A 1 238 ? 1.357 -0.755 13.043 1.00 97.00 238 ASN A O 1
ATOM 1925 N N . ALA A 1 239 ? 0.436 -2.337 11.723 1.00 96.19 239 ALA A N 1
ATOM 1926 C CA . ALA A 1 239 ? 1.505 -3.306 11.898 1.00 96.19 239 ALA A CA 1
ATOM 1927 C C . ALA A 1 239 ? 1.792 -4.121 10.634 1.00 96.19 239 ALA A C 1
ATOM 1929 O O . ALA A 1 239 ? 0.883 -4.436 9.862 1.00 96.19 239 ALA A O 1
ATOM 1930 N N . LEU A 1 240 ? 3.064 -4.487 10.472 1.00 95.19 240 LEU A N 1
ATOM 1931 C CA . LEU A 1 240 ? 3.515 -5.559 9.590 1.00 95.19 240 LEU A CA 1
ATOM 1932 C C . LEU A 1 240 ? 4.100 -6.673 10.452 1.00 95.19 240 LEU A C 1
ATOM 1934 O O . LEU A 1 240 ? 5.045 -6.434 11.207 1.00 95.19 240 LEU A O 1
ATOM 1938 N N . LEU A 1 241 ? 3.516 -7.864 10.353 1.00 94.00 241 LEU A N 1
ATOM 1939 C CA . LEU A 1 241 ? 3.919 -9.035 11.128 1.00 94.00 241 LEU A CA 1
ATOM 1940 C C . LEU A 1 241 ? 4.551 -10.069 10.201 1.00 94.00 241 LEU A C 1
ATOM 1942 O O . LEU A 1 241 ? 3.934 -10.449 9.202 1.00 94.00 241 LEU A O 1
ATOM 1946 N N . ASP A 1 242 ? 5.743 -10.555 10.536 1.00 91.94 242 ASP A N 1
ATOM 1947 C CA . ASP A 1 242 ? 6.412 -11.592 9.753 1.00 91.94 242 ASP A CA 1
ATOM 1948 C C . ASP A 1 242 ? 5.526 -12.842 9.649 1.00 91.94 242 ASP A C 1
ATOM 1950 O O . ASP A 1 242 ? 4.934 -13.325 10.618 1.00 91.94 242 ASP A O 1
ATOM 1954 N N . HIS A 1 243 ? 5.408 -13.382 8.441 1.00 91.06 243 HIS A N 1
ATOM 1955 C CA . HIS A 1 243 ? 4.474 -14.473 8.180 1.00 91.06 243 HIS A CA 1
ATOM 1956 C C . HIS A 1 243 ? 4.892 -15.832 8.766 1.00 91.06 243 HIS A C 1
ATOM 1958 O O . HIS A 1 243 ? 4.062 -16.742 8.802 1.00 91.06 243 HIS A O 1
ATOM 1964 N N . HIS A 1 244 ? 6.150 -16.007 9.185 1.00 91.19 244 HIS A N 1
ATOM 1965 C CA . HIS A 1 244 ? 6.641 -17.244 9.791 1.00 91.19 244 HIS A CA 1
ATOM 1966 C C . HIS A 1 244 ? 6.470 -17.259 11.306 1.00 91.19 244 HIS A C 1
ATOM 1968 O O . HIS A 1 244 ? 6.091 -18.293 11.858 1.00 91.19 244 HIS A O 1
ATOM 1974 N N . ASN A 1 245 ? 6.798 -16.155 11.979 1.00 92.12 245 ASN A N 1
ATOM 1975 C CA . ASN A 1 245 ? 6.893 -16.108 13.442 1.00 92.12 245 ASN A CA 1
ATOM 1976 C C . ASN A 1 245 ? 6.015 -15.029 14.099 1.00 92.12 245 ASN A C 1
ATOM 1978 O O . ASN A 1 245 ? 5.947 -14.997 15.327 1.00 92.12 245 ASN A O 1
ATOM 1982 N N . LEU A 1 246 ? 5.309 -14.212 13.308 1.00 93.00 246 LEU A N 1
ATOM 1983 C CA . LEU A 1 246 ? 4.482 -13.087 13.760 1.00 93.00 246 LEU A CA 1
ATOM 1984 C C . LEU A 1 246 ? 5.269 -12.001 14.509 1.00 93.00 246 LEU A C 1
ATOM 1986 O O . LEU A 1 246 ? 4.669 -11.208 15.234 1.00 93.00 246 LEU A O 1
ATOM 1990 N N . GLU A 1 247 ? 6.593 -11.952 14.346 1.00 92.88 247 GLU A N 1
ATOM 1991 C CA . GLU A 1 247 ? 7.399 -10.857 14.877 1.00 92.88 247 GLU A CA 1
ATOM 1992 C C . GLU A 1 247 ? 7.030 -9.541 14.188 1.00 92.88 247 GLU A C 1
ATOM 1994 O O . GLU A 1 247 ? 6.739 -9.484 12.992 1.00 92.88 247 GLU A O 1
ATOM 1999 N N . GLU A 1 248 ? 7.038 -8.466 14.969 1.00 91.69 248 GLU A N 1
ATOM 2000 C CA . GLU A 1 248 ? 6.719 -7.129 14.492 1.00 91.69 248 GLU A CA 1
ATOM 2001 C C . GLU A 1 248 ? 7.880 -6.568 13.666 1.00 91.69 248 GLU A C 1
ATOM 2003 O O . GLU A 1 248 ? 8.931 -6.188 14.185 1.00 91.69 248 GLU A O 1
ATOM 2008 N N . ASN A 1 249 ? 7.670 -6.488 12.359 1.00 92.00 249 ASN A N 1
ATOM 2009 C CA . ASN A 1 249 ? 8.606 -5.877 11.425 1.00 92.00 249 ASN A CA 1
ATOM 2010 C C . ASN A 1 249 ? 8.408 -4.358 11.324 1.00 92.00 249 ASN A C 1
ATOM 2012 O O . ASN A 1 249 ? 9.352 -3.601 11.084 1.00 92.00 249 ASN A O 1
ATOM 2016 N N . TYR A 1 250 ? 7.174 -3.905 11.534 1.00 93.88 250 TYR A N 1
ATOM 2017 C CA . TYR A 1 250 ? 6.803 -2.499 11.608 1.00 93.88 250 TYR A CA 1
ATOM 2018 C C . TYR A 1 250 ? 5.612 -2.342 12.543 1.00 93.88 250 TYR A C 1
ATOM 2020 O O . TYR A 1 250 ? 4.649 -3.095 12.415 1.00 93.88 250 TYR A O 1
ATOM 2028 N N . THR A 1 251 ? 5.629 -1.329 13.406 1.00 95.88 251 THR A N 1
ATOM 2029 C CA . THR A 1 251 ? 4.444 -0.883 14.143 1.00 95.88 251 THR A CA 1
ATOM 2030 C C . THR A 1 251 ? 4.351 0.636 14.194 1.00 95.88 251 THR A C 1
ATOM 2032 O O . THR A 1 251 ? 5.353 1.351 14.230 1.00 95.88 251 THR A O 1
ATOM 2035 N N . SER A 1 252 ? 3.122 1.148 14.187 1.00 96.81 252 SER A N 1
ATOM 2036 C CA . SER A 1 252 ? 2.813 2.553 14.444 1.00 96.81 252 SER A CA 1
ATOM 2037 C C . SER A 1 252 ? 1.521 2.643 15.241 1.00 96.81 252 SER A C 1
ATOM 2039 O O . SER A 1 252 ? 0.448 2.399 14.692 1.00 96.81 252 SER A O 1
ATOM 2041 N N . LEU A 1 253 ? 1.625 3.033 16.507 1.00 98.12 253 LEU A N 1
ATOM 2042 C CA . LEU A 1 253 ? 0.501 3.336 17.387 1.00 98.12 253 LEU A CA 1
ATOM 2043 C C . LEU A 1 253 ? 0.337 4.852 17.491 1.00 98.12 253 LEU A C 1
ATOM 2045 O O . LEU A 1 253 ? 1.290 5.551 17.820 1.00 98.12 253 LEU A O 1
ATOM 2049 N N . GLU A 1 254 ? -0.867 5.354 17.254 1.00 98.38 254 GLU A N 1
ATOM 2050 C CA . GLU A 1 254 ? -1.232 6.757 17.426 1.00 98.38 254 GLU A CA 1
ATOM 2051 C C . GLU A 1 254 ? -2.442 6.869 18.359 1.00 98.38 254 GLU A C 1
ATOM 2053 O O . GLU A 1 254 ? -3.475 6.239 18.135 1.00 98.38 254 GLU A O 1
ATOM 2058 N N . LEU A 1 255 ? -2.309 7.678 19.410 1.00 98.06 255 LEU A N 1
ATOM 2059 C CA . LEU A 1 255 ? -3.379 8.037 20.336 1.00 98.06 255 LEU A CA 1
ATOM 2060 C C . LEU A 1 255 ? -3.610 9.540 20.262 1.00 98.06 255 LEU A C 1
ATOM 2062 O O . LEU A 1 255 ? -2.701 10.327 20.536 1.00 98.06 255 LEU A O 1
ATOM 2066 N N . PHE A 1 256 ? -4.830 9.949 19.934 1.00 97.75 256 PHE A N 1
ATOM 2067 C CA . PHE A 1 256 ? -5.128 11.355 19.692 1.00 97.75 256 PHE A CA 1
ATOM 2068 C C . PHE A 1 256 ? -6.532 11.742 20.135 1.00 97.75 256 PHE A C 1
ATOM 2070 O O . PHE A 1 256 ? -7.462 10.939 20.158 1.00 97.75 256 PHE A O 1
ATOM 2077 N N . GLY A 1 257 ? -6.705 13.018 20.455 1.00 96.69 257 GLY A N 1
ATOM 2078 C CA . GLY A 1 257 ? -8.005 13.547 20.833 1.00 96.69 257 GLY A CA 1
ATOM 2079 C C . GLY A 1 257 ? -7.939 14.986 21.308 1.00 96.69 257 GLY A C 1
ATOM 2080 O O . GLY A 1 257 ? -6.891 15.638 21.275 1.00 96.69 257 GLY A O 1
ATOM 2081 N N . GLU A 1 258 ? -9.085 15.492 21.743 1.00 95.00 258 GLU A N 1
ATOM 2082 C CA . GLU A 1 258 ? -9.234 16.833 22.284 1.00 95.00 258 GLU A CA 1
ATOM 2083 C C . GLU A 1 258 ? -9.924 16.798 23.647 1.00 95.00 258 GLU A C 1
ATOM 2085 O O . GLU A 1 258 ? -11.072 16.382 23.759 1.00 95.00 258 GLU A O 1
ATOM 2090 N N . TYR A 1 259 ? -9.257 17.311 24.679 1.00 92.69 259 TYR A N 1
ATOM 2091 C CA . TYR A 1 259 ? -9.817 17.441 26.019 1.00 92.69 259 TYR A CA 1
ATOM 2092 C C . TYR A 1 259 ? -9.720 18.888 26.502 1.00 92.69 259 TYR A C 1
ATOM 2094 O O . TYR A 1 259 ? -8.642 19.478 26.531 1.00 92.69 259 TYR A O 1
ATOM 2102 N N . SER A 1 260 ? -10.846 19.486 26.906 1.00 90.56 260 SER A N 1
ATOM 2103 C CA . SER A 1 260 ? -10.893 20.863 27.436 1.00 90.56 260 SER A CA 1
ATOM 2104 C C . SER A 1 260 ? -10.203 21.912 26.534 1.00 90.56 260 SER A C 1
ATOM 2106 O O . SER A 1 260 ? -9.452 22.764 27.015 1.00 90.56 260 SER A O 1
ATOM 2108 N N . ASN A 1 261 ? -10.452 21.852 25.217 1.00 87.25 261 ASN A N 1
ATOM 2109 C CA . ASN A 1 261 ? -9.835 22.683 24.164 1.00 87.25 261 ASN A CA 1
ATOM 2110 C C . ASN A 1 261 ? -8.319 22.478 23.955 1.00 87.25 261 ASN A C 1
ATOM 2112 O O . ASN A 1 261 ? -7.686 23.262 23.235 1.00 87.25 261 ASN A O 1
ATOM 2116 N N . PHE A 1 262 ? -7.727 21.452 24.569 1.00 91.69 262 PHE A N 1
ATOM 2117 C CA . PHE A 1 262 ? -6.379 20.989 24.260 1.00 91.69 262 PHE A CA 1
ATOM 2118 C C . PHE A 1 262 ? -6.453 19.802 23.312 1.00 91.69 262 PHE A C 1
ATOM 2120 O O . PHE A 1 262 ? -7.108 18.817 23.632 1.00 91.69 262 PHE A O 1
ATOM 2127 N N . TYR A 1 263 ? -5.763 19.872 22.179 1.00 94.25 263 TYR A N 1
ATOM 2128 C CA . TYR A 1 263 ? -5.522 18.705 21.340 1.00 94.25 263 TYR A CA 1
ATOM 2129 C C . TYR A 1 263 ? -4.224 18.037 21.775 1.00 94.25 263 TYR A C 1
ATOM 2131 O O . TYR A 1 263 ? -3.246 18.725 22.081 1.00 94.25 263 TYR A O 1
ATOM 2139 N N . TYR A 1 264 ? -4.198 16.714 21.769 1.00 95.62 264 TYR A N 1
ATOM 2140 C CA . TYR A 1 264 ? -2.989 15.939 21.999 1.00 95.62 264 TYR A CA 1
ATOM 2141 C C . TYR A 1 264 ? -2.827 14.877 20.914 1.00 95.62 264 TYR A C 1
ATOM 2143 O O . TYR A 1 264 ? -3.801 14.455 20.289 1.00 95.62 264 TYR A O 1
ATOM 2151 N N . ASN A 1 265 ? -1.581 14.477 20.690 1.00 97.38 265 ASN A N 1
ATOM 2152 C CA . ASN A 1 265 ? -1.215 13.364 19.837 1.00 97.38 265 ASN A CA 1
ATOM 2153 C C . ASN A 1 265 ? 0.006 12.653 20.424 1.00 97.38 265 ASN A C 1
ATOM 2155 O O . ASN A 1 265 ? 0.998 13.308 20.744 1.00 97.38 265 ASN A O 1
ATOM 2159 N N . LEU A 1 266 ? -0.068 11.339 20.568 1.00 97.69 266 LEU A N 1
ATOM 2160 C CA . LEU A 1 266 ? 1.032 10.485 20.989 1.00 97.69 266 LEU A CA 1
ATOM 2161 C C . LEU A 1 266 ? 1.238 9.426 19.914 1.00 97.69 266 LEU A C 1
ATOM 2163 O O . LEU A 1 266 ? 0.327 8.656 19.638 1.00 97.69 266 LEU A O 1
ATOM 2167 N N . ILE A 1 267 ? 2.435 9.376 19.346 1.00 97.88 267 ILE A N 1
ATOM 2168 C CA . ILE A 1 267 ? 2.818 8.406 18.327 1.00 97.88 267 ILE A CA 1
ATOM 2169 C C . ILE A 1 267 ? 3.976 7.576 18.875 1.00 97.88 267 ILE A C 1
ATOM 2171 O O . ILE A 1 267 ? 4.982 8.136 19.303 1.00 97.88 267 ILE A O 1
ATOM 2175 N N . HIS A 1 268 ? 3.855 6.254 18.829 1.00 97.81 268 HIS A N 1
ATOM 2176 C CA . HIS A 1 268 ? 4.966 5.315 18.990 1.00 97.81 268 HIS A CA 1
ATOM 2177 C C . HIS A 1 268 ? 5.159 4.564 17.675 1.00 97.81 268 HIS A C 1
ATOM 2179 O O . HIS A 1 268 ? 4.180 4.153 17.048 1.00 97.81 268 HIS A O 1
ATOM 2185 N N . ARG A 1 269 ? 6.408 4.430 17.228 1.00 96.69 269 ARG A N 1
ATOM 2186 C CA . ARG A 1 269 ? 6.767 3.698 16.013 1.00 96.69 269 ARG A CA 1
ATOM 2187 C C . ARG A 1 269 ? 7.961 2.801 16.261 1.00 96.69 269 ARG A C 1
ATOM 2189 O O . ARG A 1 269 ? 8.955 3.253 16.822 1.00 96.69 269 ARG A O 1
ATOM 2196 N N . SER A 1 270 ? 7.881 1.579 15.752 1.00 95.19 270 SER A N 1
ATOM 2197 C CA . SER A 1 270 ? 8.997 0.641 15.685 1.00 95.19 270 SER A CA 1
ATOM 2198 C C . SER A 1 270 ? 9.189 0.169 14.250 1.00 95.19 270 SER A C 1
ATOM 2200 O O . SER A 1 270 ? 8.221 -0.073 13.526 1.00 95.19 270 SER A O 1
ATOM 2202 N N . VAL A 1 271 ? 10.441 0.065 13.817 1.00 92.88 271 VAL A N 1
ATOM 2203 C CA . VAL A 1 271 ? 10.813 -0.403 12.483 1.00 92.88 271 VAL A CA 1
ATOM 2204 C C . VAL A 1 271 ? 12.015 -1.327 12.608 1.00 92.88 271 VAL A C 1
ATOM 2206 O O . VAL A 1 271 ? 13.073 -0.925 13.099 1.00 92.88 271 VAL A O 1
ATOM 2209 N N . ASN A 1 272 ? 11.854 -2.558 12.133 1.00 89.69 272 ASN A N 1
ATOM 2210 C CA . ASN A 1 272 ? 12.926 -3.537 12.078 1.00 89.69 272 ASN A CA 1
ATOM 2211 C C . ASN A 1 272 ? 13.991 -3.113 11.057 1.00 89.69 272 ASN A C 1
ATOM 2213 O O . ASN A 1 272 ? 13.676 -2.607 9.975 1.00 89.69 272 ASN A O 1
ATOM 2217 N N . LYS A 1 273 ? 15.257 -3.384 11.369 1.00 81.81 273 LYS A N 1
ATOM 2218 C CA . LYS A 1 273 ? 16.422 -3.120 10.518 1.00 81.81 273 LYS A CA 1
ATOM 2219 C C . LYS A 1 273 ? 16.286 -3.598 9.074 1.00 81.81 273 LYS A C 1
ATOM 2221 O O . LYS A 1 273 ? 16.877 -2.992 8.191 1.00 81.81 273 LYS A O 1
ATOM 2226 N N . ASN A 1 274 ? 15.511 -4.653 8.817 1.00 77.19 274 ASN A N 1
ATOM 2227 C CA . ASN A 1 274 ? 15.298 -5.184 7.469 1.00 77.19 274 ASN A CA 1
ATOM 2228 C C . ASN A 1 274 ? 14.581 -4.187 6.538 1.00 77.19 274 ASN A C 1
ATOM 2230 O O . ASN A 1 274 ? 14.687 -4.313 5.322 1.00 77.19 274 ASN A O 1
ATOM 2234 N N . PHE A 1 275 ? 13.889 -3.190 7.098 1.00 74.12 275 PHE A N 1
ATOM 2235 C CA . PHE A 1 275 ? 13.182 -2.137 6.364 1.00 74.12 275 PHE A CA 1
ATOM 2236 C C . PHE A 1 275 ? 13.991 -0.837 6.246 1.00 74.12 275 PHE A C 1
ATOM 2238 O O . PHE A 1 275 ? 13.467 0.166 5.759 1.00 74.12 275 PHE A O 1
ATOM 2245 N N . ILE A 1 276 ? 15.244 -0.814 6.715 1.00 74.81 276 ILE A N 1
ATOM 2246 C CA . ILE A 1 276 ? 16.057 0.402 6.801 1.00 74.81 276 ILE A CA 1
ATOM 2247 C C . ILE A 1 276 ? 17.426 0.155 6.173 1.00 74.81 276 ILE A C 1
ATOM 2249 O O . ILE A 1 276 ? 18.123 -0.801 6.492 1.00 74.81 276 ILE A O 1
ATOM 2253 N N . SER A 1 277 ? 17.855 1.069 5.306 1.00 72.12 277 SER A N 1
ATOM 2254 C CA . SER A 1 277 ? 19.103 0.947 4.542 1.00 72.12 277 SER A CA 1
ATOM 2255 C C . SER A 1 277 ? 20.389 0.920 5.382 1.00 72.12 277 SER A C 1
ATOM 2257 O O . SER A 1 277 ? 21.416 0.449 4.898 1.00 72.12 277 SER A O 1
ATOM 2259 N N . ASP A 1 278 ? 20.356 1.405 6.627 1.00 77.88 278 ASP A N 1
ATOM 2260 C CA . ASP A 1 278 ? 21.491 1.364 7.558 1.00 77.88 278 ASP A CA 1
ATOM 2261 C C . ASP A 1 278 ? 21.543 0.091 8.426 1.00 77.88 278 ASP A C 1
ATOM 2263 O O . ASP A 1 278 ? 22.466 -0.055 9.230 1.00 77.88 278 ASP A O 1
ATOM 2267 N N . ASN A 1 279 ? 20.599 -0.844 8.237 1.00 76.50 279 ASN A N 1
ATOM 2268 C CA . ASN A 1 279 ? 20.473 -2.098 8.985 1.00 76.50 279 ASN A CA 1
ATOM 2269 C C . ASN A 1 279 ? 20.426 -1.921 10.518 1.00 76.50 279 ASN A C 1
ATOM 2271 O O . ASN A 1 279 ? 20.850 -2.818 11.256 1.00 76.50 279 ASN A O 1
ATOM 2275 N N . SER A 1 280 ? 19.894 -0.802 11.012 1.00 84.19 280 SER A N 1
ATOM 2276 C CA . SER A 1 280 ? 19.651 -0.586 12.441 1.00 84.19 280 SER A CA 1
ATOM 2277 C C . SER A 1 280 ? 18.160 -0.583 12.770 1.00 84.19 280 SER A C 1
ATOM 2279 O O . SER A 1 280 ? 17.359 -0.016 12.029 1.00 84.19 280 SE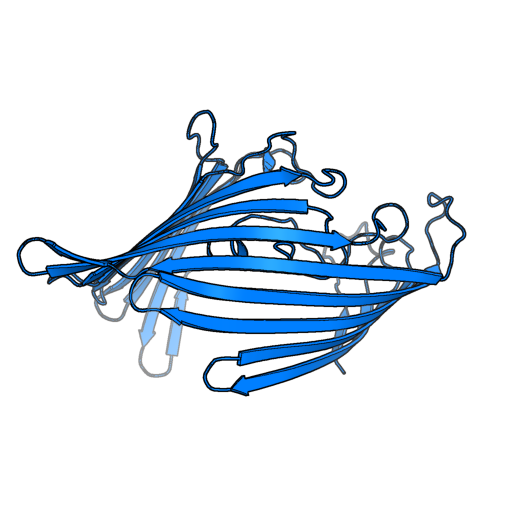R A O 1
ATOM 2281 N N . ASP A 1 281 ? 17.787 -1.222 13.882 1.00 88.12 281 ASP A N 1
ATOM 2282 C CA . ASP A 1 281 ? 16.420 -1.147 14.402 1.00 88.12 281 ASP A CA 1
ATOM 2283 C C . ASP A 1 281 ? 16.137 0.282 14.877 1.00 88.12 281 ASP A C 1
ATOM 2285 O O . ASP A 1 281 ? 17.019 0.957 15.424 1.00 88.12 281 ASP A O 1
ATOM 2289 N N . ARG A 1 282 ? 14.906 0.756 14.672 1.00 92.25 282 ARG A N 1
ATOM 2290 C CA . ARG A 1 282 ? 14.493 2.098 15.086 1.00 92.25 282 ARG A CA 1
ATOM 2291 C C . ARG A 1 282 ? 13.230 2.056 15.911 1.00 92.25 282 ARG A C 1
ATOM 2293 O O . ARG A 1 282 ? 12.238 1.466 15.504 1.00 92.25 282 ARG A O 1
ATOM 2300 N N . GLU A 1 283 ? 13.267 2.779 17.019 1.00 94.44 283 GLU A N 1
ATOM 2301 C CA . GLU A 1 283 ? 12.120 3.014 17.880 1.00 94.44 283 GLU A CA 1
ATOM 2302 C C . GLU A 1 283 ? 12.023 4.512 18.178 1.00 94.44 283 GLU A C 1
ATOM 2304 O O . GLU A 1 283 ? 13.022 5.160 18.502 1.00 94.44 283 GLU A O 1
ATOM 2309 N N . GLU A 1 284 ? 10.829 5.078 18.030 1.00 95.06 284 GLU A N 1
ATOM 2310 C CA . GLU A 1 284 ? 10.573 6.503 18.221 1.00 95.06 284 GLU A CA 1
ATOM 2311 C C . GLU A 1 284 ? 9.261 6.720 18.976 1.00 95.06 284 GLU A C 1
ATOM 2313 O O . GLU A 1 284 ? 8.248 6.078 18.698 1.00 95.06 284 GLU A O 1
ATOM 2318 N N . ILE A 1 285 ? 9.276 7.673 19.910 1.00 96.31 285 ILE A N 1
ATOM 2319 C CA . ILE A 1 285 ? 8.079 8.188 20.573 1.00 96.31 285 ILE A CA 1
ATOM 2320 C C . ILE A 1 285 ? 8.015 9.690 20.337 1.00 96.31 285 ILE A C 1
ATOM 2322 O O . ILE A 1 285 ? 8.946 10.420 20.676 1.00 96.31 285 ILE A O 1
ATOM 2326 N N . GLN A 1 286 ? 6.886 10.151 19.814 1.00 96.31 286 GLN A N 1
ATOM 2327 C CA . GLN A 1 286 ? 6.582 11.559 19.632 1.00 96.31 286 GLN A CA 1
ATOM 2328 C C . GLN A 1 286 ? 5.327 11.914 20.421 1.00 96.31 286 GLN A C 1
ATOM 2330 O O . GLN A 1 286 ? 4.283 11.288 20.268 1.00 96.31 286 GLN A O 1
ATOM 2335 N N . PHE A 1 287 ? 5.407 12.971 21.222 1.00 95.94 287 PHE A N 1
ATOM 2336 C CA . PHE A 1 287 ? 4.249 13.564 21.875 1.00 95.94 287 PHE A CA 1
ATOM 2337 C C . PHE A 1 287 ? 4.025 14.969 21.325 1.00 95.94 287 PHE A C 1
ATOM 2339 O O . PHE A 1 287 ? 4.954 15.681 20.971 1.00 95.94 287 PHE A O 1
ATOM 2346 N N . SER A 1 288 ? 2.778 15.386 21.194 1.00 95.44 288 SER A N 1
ATOM 2347 C CA . SER A 1 288 ? 2.431 16.736 20.779 1.00 95.44 288 SER A CA 1
ATOM 2348 C C . SER A 1 288 ? 1.181 17.170 21.507 1.00 95.44 288 SER A C 1
ATOM 2350 O O . SER A 1 288 ? 0.208 16.428 21.591 1.00 95.44 288 SER A O 1
ATOM 2352 N N . ILE A 1 289 ? 1.179 18.403 21.996 1.00 94.44 289 ILE A N 1
ATOM 2353 C CA . ILE A 1 289 ? 0.023 18.997 22.658 1.00 94.44 289 ILE A CA 1
ATOM 2354 C C . ILE A 1 289 ? -0.152 20.425 22.170 1.00 94.44 289 ILE A C 1
ATOM 2356 O O . ILE A 1 289 ? 0.810 21.136 21.872 1.00 94.44 289 ILE A O 1
ATOM 2360 N N . GLY A 1 290 ? -1.385 20.885 22.074 1.00 91.62 290 GLY A N 1
ATOM 2361 C CA . GLY A 1 290 ? -1.624 22.289 21.816 1.00 91.62 290 GLY A CA 1
ATOM 2362 C C . GLY A 1 290 ? -3.011 22.729 22.203 1.00 91.62 290 GLY A C 1
ATOM 2363 O O . GLY A 1 290 ? -3.875 21.929 22.541 1.00 91.62 290 GLY A O 1
ATOM 2364 N N . LYS A 1 291 ? -3.208 24.040 22.180 1.00 89.69 291 LYS A N 1
ATOM 2365 C CA . LYS A 1 291 ? -4.447 24.683 22.605 1.00 89.69 291 LYS A CA 1
ATOM 2366 C C . LYS A 1 291 ? -4.841 25.727 21.581 1.00 89.69 291 LYS A C 1
ATOM 2368 O O . LYS A 1 291 ? -3.997 26.495 21.108 1.00 89.69 291 LYS A O 1
ATOM 2373 N N . LYS A 1 292 ? -6.130 25.778 21.261 1.00 77.31 292 LYS A N 1
ATOM 2374 C CA . LYS A 1 292 ? -6.703 26.891 20.504 1.00 77.31 292 LYS A CA 1
ATOM 2375 C C . LYS A 1 292 ? -7.137 27.981 21.488 1.00 77.31 292 LYS A C 1
ATOM 2377 O O . LYS A 1 292 ? -7.912 27.702 22.400 1.00 77.31 292 LYS A O 1
ATOM 2382 N N . ILE A 1 293 ? -6.619 29.197 21.325 1.00 77.50 293 ILE A N 1
ATOM 2383 C CA . ILE A 1 293 ? -6.995 30.376 22.119 1.00 77.50 293 ILE A CA 1
ATOM 2384 C C . ILE A 1 293 ? -7.429 31.452 21.121 1.00 77.50 293 ILE A C 1
ATOM 2386 O O . ILE A 1 293 ? -6.591 32.013 20.422 1.00 77.50 293 ILE A O 1
ATOM 2390 N N . ASP A 1 294 ? -8.732 31.708 21.008 1.00 78.62 294 ASP A N 1
ATOM 2391 C CA . ASP A 1 294 ? -9.313 32.652 20.041 1.00 78.62 294 ASP A CA 1
ATOM 2392 C C . ASP A 1 294 ? -8.825 32.409 18.589 1.00 78.62 294 ASP A C 1
ATOM 2394 O O . ASP A 1 294 ? -9.020 31.321 18.035 1.00 78.62 294 ASP A O 1
ATOM 2398 N N . ASN A 1 295 ? -8.169 33.409 17.979 1.00 68.81 295 ASN A N 1
ATOM 2399 C CA . ASN A 1 295 ? -7.539 33.351 16.650 1.00 68.81 295 ASN A CA 1
ATOM 2400 C C . ASN A 1 295 ? -6.092 32.810 16.666 1.00 68.81 295 ASN A C 1
ATOM 2402 O O . ASN A 1 295 ? -5.440 32.779 15.623 1.00 68.81 295 ASN A O 1
ATOM 2406 N N . TRP A 1 296 ? -5.567 32.398 17.823 1.00 50.84 296 TRP A N 1
ATOM 2407 C CA . TRP A 1 296 ? -4.182 31.957 18.001 1.00 50.84 296 TRP A CA 1
ATOM 2408 C C . TRP A 1 296 ? -4.112 30.443 18.253 1.00 50.84 296 TRP A C 1
ATOM 2410 O O . TRP A 1 296 ? -4.902 29.868 19.008 1.00 50.84 296 TRP A O 1
ATOM 2420 N N . LYS A 1 297 ? -3.144 29.774 17.614 1.00 62.28 297 LYS A N 1
ATOM 2421 C CA . LYS A 1 297 ? -2.882 28.334 17.766 1.00 62.28 297 LYS A CA 1
ATOM 2422 C C . LYS A 1 297 ? -1.483 28.134 18.344 1.00 62.28 297 LYS A C 1
ATOM 2424 O O . LYS A 1 297 ? -0.503 28.471 17.688 1.00 62.28 297 LYS A O 1
ATOM 2429 N N . PHE A 1 298 ? -1.398 27.560 19.544 1.00 65.81 298 PHE A N 1
ATOM 2430 C CA . PHE A 1 298 ? -0.130 27.190 20.180 1.00 65.81 298 PHE A CA 1
ATOM 2431 C C . PHE A 1 298 ? 0.073 25.676 20.080 1.00 65.81 298 PHE A C 1
ATOM 2433 O O . PHE A 1 298 ? -0.839 24.918 20.414 1.00 65.81 298 PHE A O 1
ATOM 2440 N N . LYS A 1 299 ? 1.253 25.241 19.621 1.00 66.00 299 LYS A N 1
ATOM 2441 C CA . LYS A 1 299 ? 1.631 23.829 19.455 1.00 66.00 299 LYS A CA 1
ATOM 2442 C C . LYS A 1 299 ? 2.995 23.588 20.101 1.00 66.00 299 LYS A C 1
ATOM 2444 O O . LYS A 1 299 ? 3.945 24.284 19.754 1.00 66.00 299 LYS A O 1
ATOM 2449 N N . LEU A 1 300 ? 3.072 22.623 21.011 1.00 65.25 300 LEU A N 1
ATOM 2450 C CA . LEU A 1 300 ? 4.318 22.051 21.515 1.00 65.25 300 LEU A CA 1
ATOM 2451 C C . LEU A 1 300 ? 4.539 20.687 20.851 1.00 65.25 300 LEU A C 1
ATOM 2453 O O . LEU A 1 300 ? 3.585 19.919 20.689 1.00 65.25 300 LEU A O 1
ATOM 2457 N N . TYR A 1 301 ? 5.787 20.443 20.462 1.00 61.84 301 TYR A N 1
ATOM 2458 C CA . TYR A 1 301 ? 6.317 19.160 20.006 1.00 61.84 301 TYR A CA 1
ATOM 2459 C C . TYR A 1 301 ? 7.257 18.607 21.074 1.00 61.84 301 TYR A C 1
ATOM 2461 O O . TYR A 1 301 ? 7.816 19.446 21.822 1.00 61.84 301 TYR A O 1
#

Nearest PDB structures (foldseek):
  4rhb-assembly1_A  TM=8.338E-01  e=6.072E-09  Escherichia coli K-12
  4q35-assembly1_A  TM=8.215E-01  e=1.079E-08  Shigella flexneri
  4n4r-assembly1_A  TM=8.320E-01  e=3.249E-08  Salmonella enterica subsp. enterica serovar Typhimurium str. LT2
  7omm-assembly1_A  TM=7.514E-01  e=4.757E-07  Neisseria gonorrhoeae
  2qom-assembly1_A  TM=4.213E-01  e=5.955E+00  Escherichia coli O157:H7

Solvent-accessible surface area (backbone atoms only — not comparable to full-atom values): 15941 Å² total; per-residue (Å²): 126,51,71,50,76,57,84,76,90,57,90,88,64,76,86,48,48,45,32,39,55,55,37,45,76,50,78,47,78,49,79,53,100,46,37,40,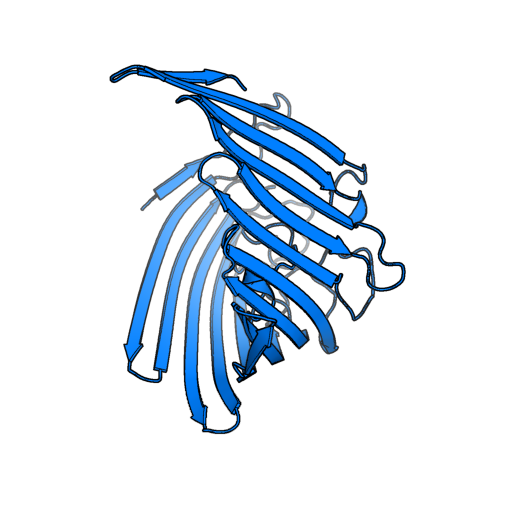34,40,40,41,40,38,39,37,26,40,33,39,42,72,46,28,25,39,35,39,40,36,40,37,40,39,40,37,39,55,46,86,46,100,85,46,35,36,38,42,34,40,37,41,34,42,36,42,38,42,48,79,43,64,38,91,85,58,86,77,80,79,40,69,50,75,33,53,33,46,28,39,35,46,35,39,35,44,85,41,81,44,82,57,92,92,30,54,34,42,37,34,46,36,42,30,46,35,42,24,41,33,54,86,46,74,93,82,44,81,72,80,58,34,61,90,77,72,89,39,82,91,35,60,84,43,77,69,61,45,52,60,66,62,56,60,62,26,34,24,36,42,29,41,33,34,42,35,40,34,57,50,100,66,27,43,37,37,38,38,44,32,41,44,33,53,78,45,70,67,77,87,84,58,91,57,94,58,97,62,46,59,46,45,38,32,38,41,38,39,35,50,42,50,69,55,42,30,41,37,38,37,38,30,23,36,75,88,78,61,48,73,46,29,40,39,42,37,44,35,30,40,55,96,64,28,39,42,39,39,38,40,37,41,39,34,22,84,81,36,98,83,62,52,68,46,75,48,78,48,59,34,43,30,38,69,52,92,98,43,78,51,78,49,111

Foldseek 3Di:
DDKDWDDDPDPPPRQQTKIKPDKDKDKDWDDDPFKIKIKIWIWIWIPSHQFKTKTKTKIKMKMWGWDDDPVKIKIKMKMWMKMWMAIDTDDPPQPDPDRIDMKIKIKIKIKIKDWDWDDDPPKTKTKIKMKMKMWMDMDDCCSPDPDDQFPQQDDEPVQQRPNASTGDDSQGFGFIKIKIKMWIWMQDPQFIKIKMKIKIFTPDGDPPGHLQPDPHRIFFIWIWIWGCRDQAWIKIKIFGADPPPRDTQKIWIWIWHADPQKTKIKIWIWHQLSSPPVSDTDIDIDIKMWGDDPPDTDIDD

Secondary structure (DSSP, 8-state):
-EEEE---S-TT--S---EEEEEEEEEEEEE-SSEEEEEEEEEEEEEEETTEEEEEEEEEEEEEEEEE-SS-EEEEEEEEEEEEEEEEE--TT------EEEEEEEEEEEEEE--EEEEETTEEEEEEEEEEEEEEEE---TTTS--SS-PPP---HHHHT-SS-SSSSTT---EEEEEEEEEEEEEETTEEEEEEEEEEEEEEE--TT---S---SBPPEEEEEEEE--SS-EEEEEEEE-TTT--EEEEEEEEEEEETTEEEEEEEEEE-GGGSTT---EEEEEEEEEEEETTEEEEE-